Protein AF-A0A265QAE9-F1 (afdb_monomer)

Structure (mmCIF, N/CA/C/O backbone):
data_AF-A0A265QAE9-F1
#
_entry.id   AF-A0A265QAE9-F1
#
loop_
_atom_site.group_PDB
_atom_site.id
_atom_site.type_symbol
_atom_site.label_atom_id
_atom_site.label_alt_id
_atom_site.label_comp_id
_atom_site.label_asym_id
_atom_site.label_entity_id
_atom_site.label_seq_id
_atom_site.pdbx_PDB_ins_code
_atom_site.Cartn_x
_atom_site.Cartn_y
_atom_site.Cartn_z
_atom_site.occupancy
_atom_site.B_iso_or_equiv
_atom_site.auth_seq_id
_atom_site.auth_comp_id
_atom_site.auth_asym_id
_atom_site.auth_atom_id
_atom_site.pdbx_PDB_model_num
ATOM 1 N N . MET A 1 1 ? 3.980 -19.201 20.927 1.00 41.41 1 MET A N 1
ATOM 2 C CA . MET A 1 1 ? 4.588 -18.015 20.276 1.00 41.41 1 MET A CA 1
ATOM 3 C C . MET A 1 1 ? 5.363 -18.371 18.994 1.00 41.41 1 MET A C 1
ATOM 5 O O . MET A 1 1 ? 5.189 -17.679 18.002 1.00 41.41 1 MET A O 1
ATOM 9 N N . PHE A 1 2 ? 6.110 -19.488 18.951 1.00 34.72 2 PHE A N 1
ATOM 10 C CA . PHE A 1 2 ? 6.848 -19.975 17.763 1.00 34.72 2 PHE A CA 1
ATOM 11 C C . PHE A 1 2 ? 6.003 -20.329 16.516 1.00 34.72 2 PHE A C 1
ATOM 13 O O . PHE A 1 2 ? 6.504 -20.258 15.397 1.00 34.72 2 PHE A O 1
ATOM 20 N N . SER A 1 3 ? 4.717 -20.671 16.661 1.00 48.09 3 SER A N 1
ATOM 21 C CA . SER A 1 3 ? 3.869 -21.074 15.522 1.00 48.09 3 SER A CA 1
ATOM 22 C C . SER A 1 3 ? 3.486 -19.922 14.583 1.00 48.09 3 SER A C 1
ATOM 24 O O . SER A 1 3 ? 3.309 -20.146 13.388 1.00 48.09 3 SER A O 1
ATOM 26 N N . LYS A 1 4 ? 3.380 -18.686 15.095 1.00 50.53 4 LYS A N 1
ATOM 27 C CA . LYS A 1 4 ? 2.987 -17.510 14.299 1.00 50.53 4 LYS A CA 1
ATOM 28 C C . LYS A 1 4 ? 4.102 -17.087 13.340 1.00 50.53 4 LYS A C 1
ATOM 30 O O . LYS A 1 4 ? 3.833 -16.843 12.170 1.00 50.53 4 LYS A O 1
ATOM 35 N N . TRP A 1 5 ? 5.345 -17.082 13.819 1.00 44.81 5 TRP A N 1
ATOM 36 C CA . TRP A 1 5 ? 6.529 -16.766 13.015 1.00 44.81 5 TRP A CA 1
ATOM 37 C C . TRP A 1 5 ? 6.817 -17.836 11.967 1.00 44.81 5 TRP A C 1
ATOM 39 O O . TRP A 1 5 ? 7.053 -17.500 10.816 1.00 44.81 5 TRP A O 1
ATOM 49 N N . LYS A 1 6 ? 6.677 -19.119 12.325 1.00 44.19 6 LYS A N 1
ATOM 50 C CA . LYS A 1 6 ? 6.815 -20.230 11.372 1.00 44.19 6 LYS A CA 1
ATOM 51 C C . LYS A 1 6 ? 5.797 -20.147 10.227 1.00 44.19 6 LYS A C 1
ATOM 53 O O . LYS A 1 6 ? 6.139 -20.416 9.084 1.00 44.19 6 LYS A O 1
ATOM 58 N N . ARG A 1 7 ? 4.561 -19.726 10.520 1.00 51.88 7 ARG A N 1
ATOM 59 C CA . ARG A 1 7 ? 3.531 -19.504 9.494 1.00 51.88 7 ARG A CA 1
ATOM 60 C C . ARG A 1 7 ? 3.846 -18.302 8.601 1.00 51.88 7 ARG A C 1
ATOM 62 O O . ARG A 1 7 ? 3.636 -18.391 7.400 1.00 51.88 7 ARG A O 1
ATOM 69 N N . LEU A 1 8 ? 4.334 -17.197 9.170 1.00 51.16 8 LEU A N 1
ATOM 70 C CA . LEU A 1 8 ? 4.762 -16.028 8.390 1.00 51.16 8 LEU A CA 1
ATOM 71 C C . LEU A 1 8 ? 5.962 -16.353 7.491 1.00 51.16 8 LEU A C 1
ATOM 73 O O . LEU A 1 8 ? 5.989 -15.890 6.359 1.00 51.16 8 LEU A O 1
ATOM 77 N N . TYR A 1 9 ? 6.889 -17.180 7.977 1.00 51.12 9 TYR A N 1
ATOM 78 C CA . TYR A 1 9 ? 8.049 -17.652 7.226 1.00 51.12 9 TYR A CA 1
ATOM 79 C C . TYR A 1 9 ? 7.643 -18.520 6.027 1.00 51.12 9 TYR A C 1
ATOM 81 O O . TYR A 1 9 ? 7.973 -18.180 4.898 1.00 51.12 9 TYR A O 1
ATOM 89 N N . MET A 1 10 ? 6.824 -19.560 6.241 1.00 55.00 10 MET A N 1
ATOM 90 C CA . MET A 1 10 ? 6.321 -20.409 5.146 1.00 55.00 10 MET A CA 1
ATOM 91 C C . MET A 1 10 ? 5.539 -19.609 4.093 1.00 55.00 10 MET A C 1
ATOM 93 O O . MET A 1 10 ? 5.755 -19.773 2.898 1.00 55.00 10 MET A O 1
ATOM 97 N N . LEU A 1 11 ? 4.671 -18.686 4.529 1.00 58.34 11 LEU A N 1
ATOM 98 C CA . LEU A 1 11 ? 3.925 -17.805 3.618 1.00 58.34 11 LEU A CA 1
ATOM 99 C C . LEU A 1 11 ? 4.827 -16.859 2.824 1.00 58.34 11 LEU A C 1
ATOM 101 O O . LEU A 1 11 ? 4.392 -16.301 1.817 1.00 58.34 11 LEU A O 1
ATOM 105 N N . ALA A 1 12 ? 6.032 -16.596 3.316 1.00 59.22 12 ALA A N 1
ATOM 106 C CA . ALA A 1 12 ? 6.971 -15.729 2.645 1.00 59.22 12 ALA A CA 1
ATOM 107 C C . ALA A 1 12 ? 7.854 -16.503 1.657 1.00 59.22 12 ALA A C 1
ATOM 109 O O . ALA A 1 12 ? 8.079 -15.983 0.571 1.00 59.22 12 ALA A O 1
ATOM 110 N N . GLU A 1 13 ? 8.248 -17.743 1.960 1.00 57.41 13 GLU A N 1
ATOM 111 C CA . GLU A 1 13 ? 8.910 -18.638 0.994 1.00 57.41 13 GLU A CA 1
ATOM 112 C C . GLU A 1 13 ? 8.012 -18.929 -0.219 1.00 57.41 13 GLU A C 1
ATOM 114 O O . GLU A 1 13 ? 8.405 -18.655 -1.351 1.00 57.41 13 GLU A O 1
ATOM 119 N N . GLU A 1 14 ? 6.760 -19.353 0.007 1.00 67.31 14 GLU A N 1
ATOM 120 C CA . GLU A 1 14 ? 5.776 -19.574 -1.073 1.00 67.31 14 GLU A CA 1
ATOM 121 C C . GLU A 1 14 ? 5.570 -18.306 -1.921 1.00 67.31 14 GLU A C 1
ATOM 123 O O . GLU A 1 14 ? 5.378 -18.349 -3.139 1.00 67.31 14 GLU A O 1
ATOM 128 N N . ARG A 1 15 ? 5.633 -17.136 -1.276 1.00 69.94 15 ARG A N 1
ATOM 129 C CA . ARG A 1 15 ? 5.497 -15.853 -1.962 1.00 69.94 15 ARG A CA 1
ATOM 130 C C . ARG A 1 15 ? 6.701 -15.557 -2.851 1.00 69.94 15 ARG A C 1
ATOM 132 O O . ARG A 1 15 ? 6.484 -15.079 -3.961 1.00 69.94 15 ARG A O 1
ATOM 139 N N . LEU A 1 16 ? 7.924 -15.823 -2.402 1.00 67.06 16 LEU A N 1
ATOM 140 C CA . LEU A 1 16 ? 9.134 -15.590 -3.197 1.00 67.06 16 LEU A CA 1
ATOM 141 C C . LEU A 1 16 ? 9.136 -16.430 -4.471 1.00 67.06 16 LEU A C 1
ATOM 143 O O . LEU A 1 16 ? 9.377 -15.891 -5.550 1.00 67.06 16 LEU A O 1
ATOM 147 N N . GLU A 1 17 ? 8.802 -17.718 -4.362 1.00 71.94 17 GLU A N 1
ATOM 148 C CA . GLU A 1 17 ? 8.717 -18.607 -5.524 1.00 71.94 17 GLU A CA 1
ATOM 149 C C . GLU A 1 17 ? 7.689 -18.087 -6.534 1.00 71.94 17 GLU A C 1
ATOM 151 O O . GLU A 1 17 ? 8.019 -17.884 -7.706 1.00 71.94 17 GLU A O 1
ATOM 156 N N . SER A 1 18 ? 6.486 -17.737 -6.059 1.00 76.25 18 SER A N 1
ATOM 157 C CA . SER A 1 18 ? 5.435 -17.180 -6.920 1.00 76.25 18 SER A CA 1
ATOM 158 C C . SER A 1 18 ? 5.840 -15.853 -7.579 1.00 76.25 18 SER A C 1
ATOM 160 O O . SER A 1 18 ? 5.493 -15.596 -8.731 1.00 76.25 18 SER A O 1
ATOM 162 N N . GLN A 1 19 ? 6.611 -15.007 -6.887 1.00 75.00 19 GLN A N 1
ATOM 163 C CA . GLN A 1 19 ? 7.105 -13.737 -7.424 1.00 75.00 19 GLN A CA 1
ATOM 164 C C . GLN A 1 19 ? 8.205 -13.945 -8.474 1.00 75.00 19 GLN A C 1
ATOM 166 O O . GLN A 1 19 ? 8.217 -13.249 -9.490 1.00 75.00 19 GLN A O 1
ATOM 171 N N . GLY A 1 20 ? 9.104 -14.910 -8.272 1.00 75.88 20 GLY A N 1
ATOM 172 C CA . GLY A 1 20 ? 10.137 -15.259 -9.249 1.00 75.88 20 GLY A CA 1
ATOM 173 C C . GLY A 1 20 ? 9.560 -15.888 -10.522 1.00 75.88 20 GLY A C 1
ATOM 174 O O . GLY A 1 20 ? 9.991 -15.568 -11.631 1.00 75.88 20 GLY A O 1
ATOM 175 N N . GLU A 1 21 ? 8.554 -16.756 -10.392 1.00 79.38 21 GLU A N 1
ATOM 176 C CA . GLU A 1 21 ? 7.775 -17.268 -11.530 1.00 79.38 21 GLU A CA 1
ATOM 177 C C . GLU A 1 21 ? 7.078 -16.140 -12.286 1.00 79.38 21 GLU A C 1
ATOM 179 O O . GLU A 1 21 ? 7.243 -16.019 -13.501 1.00 79.38 21 GLU A O 1
ATOM 184 N N . TYR A 1 22 ? 6.415 -15.243 -11.557 1.00 79.56 22 TYR A N 1
ATOM 185 C CA . TYR A 1 22 ? 5.748 -14.086 -12.134 1.00 79.56 22 TYR A CA 1
ATOM 186 C C . TYR A 1 22 ? 6.689 -13.216 -12.988 1.00 79.56 22 TYR A C 1
ATOM 188 O O . TYR A 1 22 ? 6.339 -12.819 -14.101 1.00 79.56 22 TYR A O 1
ATOM 196 N N . ILE A 1 23 ? 7.907 -12.929 -12.513 1.00 80.31 23 ILE A N 1
ATOM 197 C CA . ILE A 1 23 ? 8.891 -12.133 -13.269 1.00 80.31 23 ILE A CA 1
ATOM 198 C C . ILE A 1 23 ? 9.328 -12.856 -14.548 1.00 80.31 23 ILE A C 1
ATOM 200 O O . ILE A 1 23 ? 9.418 -12.212 -15.598 1.00 80.31 23 ILE A O 1
ATOM 204 N N . ARG A 1 24 ? 9.578 -14.173 -14.467 1.00 81.50 24 ARG A N 1
ATOM 205 C CA . ARG A 1 24 ? 9.968 -15.008 -15.618 1.00 81.50 24 ARG A CA 1
ATOM 206 C C . ARG A 1 24 ? 8.902 -15.015 -16.708 1.00 81.50 24 ARG A C 1
ATOM 208 O O . ARG A 1 24 ? 9.238 -14.909 -17.882 1.00 81.50 24 ARG A O 1
ATOM 215 N N . GLU A 1 25 ? 7.629 -15.106 -16.336 1.00 81.69 25 GLU A N 1
ATOM 216 C CA . GLU A 1 25 ? 6.521 -15.103 -17.300 1.00 81.69 25 GLU A CA 1
ATOM 217 C C . GLU A 1 25 ? 6.351 -13.750 -18.008 1.00 81.69 25 GLU A C 1
ATOM 219 O O . GLU A 1 25 ? 5.976 -13.700 -19.183 1.00 81.69 25 GLU A O 1
ATOM 224 N N . ASN A 1 26 ? 6.646 -12.647 -17.312 1.00 78.69 26 ASN A N 1
ATOM 225 C CA . ASN A 1 26 ? 6.399 -11.293 -17.810 1.00 78.69 26 ASN A CA 1
ATOM 226 C C . ASN A 1 26 ? 7.595 -10.660 -18.548 1.00 78.69 26 ASN A C 1
ATOM 228 O O . ASN A 1 26 ? 7.391 -9.701 -19.293 1.00 78.69 26 ASN A O 1
ATOM 232 N N . ASN A 1 27 ? 8.819 -11.193 -18.416 1.00 76.56 27 ASN A N 1
ATOM 233 C CA . ASN A 1 27 ? 10.011 -10.671 -19.100 1.00 76.56 27 ASN A CA 1
ATOM 234 C C . ASN A 1 27 ? 10.590 -11.673 -20.099 1.00 76.56 27 ASN A C 1
ATOM 236 O O . ASN A 1 27 ? 11.175 -12.685 -19.727 1.00 76.56 27 ASN A O 1
ATOM 240 N N . LYS A 1 28 ? 10.463 -11.354 -21.392 1.00 74.00 28 LYS A N 1
ATOM 241 C CA . LYS A 1 28 ? 10.956 -12.198 -22.496 1.00 74.00 28 LYS A CA 1
ATOM 242 C C . LYS A 1 28 ? 12.378 -11.857 -22.948 1.00 74.00 28 LYS A C 1
ATOM 244 O O . LYS A 1 28 ? 13.008 -12.671 -23.617 1.00 74.00 28 LYS A O 1
ATOM 249 N N . ASP A 1 29 ? 12.873 -10.665 -22.614 1.00 81.94 29 ASP A N 1
ATOM 250 C CA . ASP A 1 29 ? 14.246 -10.258 -22.910 1.00 81.94 29 ASP A CA 1
ATOM 251 C C . ASP A 1 29 ? 15.182 -10.703 -21.783 1.00 81.94 29 ASP A C 1
ATOM 253 O O . ASP A 1 29 ? 14.997 -10.330 -20.624 1.00 81.94 29 ASP A O 1
ATOM 257 N N . LYS A 1 30 ? 16.198 -11.499 -22.130 1.00 78.81 30 LYS A N 1
ATOM 258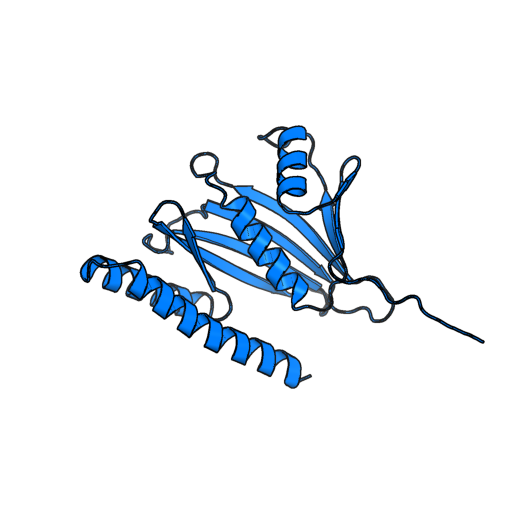 C CA . LYS A 1 30 ? 17.123 -12.077 -21.149 1.00 78.81 30 LYS A CA 1
ATOM 259 C C . LYS A 1 30 ? 17.913 -11.007 -20.392 1.00 78.81 30 LYS A C 1
ATOM 261 O O . LYS A 1 30 ? 18.112 -11.144 -19.195 1.00 78.81 30 LYS A O 1
ATOM 266 N N . LYS A 1 31 ? 18.345 -9.936 -21.063 1.00 78.81 31 LYS A N 1
ATOM 267 C CA . LYS A 1 31 ? 19.167 -8.892 -20.437 1.00 78.81 31 LYS A CA 1
ATOM 268 C C . LYS A 1 31 ? 18.344 -8.045 -19.466 1.00 78.81 31 LYS A C 1
ATOM 270 O O . LYS A 1 31 ? 18.827 -7.703 -18.392 1.00 78.81 31 LYS A O 1
ATOM 275 N N . ALA A 1 32 ? 17.108 -7.715 -19.835 1.00 76.62 32 ALA A N 1
ATOM 276 C CA . ALA A 1 32 ? 16.163 -7.053 -18.943 1.00 76.62 32 ALA A CA 1
ATOM 277 C C . ALA A 1 32 ? 15.834 -7.938 -17.733 1.00 76.62 32 ALA A C 1
ATOM 279 O O . ALA A 1 32 ? 15.860 -7.453 -16.606 1.00 76.62 32 ALA A O 1
ATOM 280 N N . TYR A 1 33 ? 15.605 -9.236 -17.958 1.00 79.69 33 TYR A N 1
ATOM 281 C CA . TYR A 1 33 ? 15.392 -10.210 -16.889 1.00 79.69 33 TYR A CA 1
ATOM 282 C C . TYR A 1 33 ? 16.584 -10.281 -15.924 1.00 79.69 33 TYR A C 1
ATOM 284 O O . TYR A 1 33 ? 16.383 -10.149 -14.720 1.00 79.69 33 TYR A O 1
ATOM 292 N N . ASP A 1 34 ? 17.810 -10.423 -16.436 1.00 82.00 34 ASP A N 1
ATOM 293 C CA . ASP A 1 34 ? 19.022 -10.503 -15.612 1.00 82.00 34 ASP A CA 1
ATOM 294 C C . ASP A 1 34 ? 19.181 -9.232 -14.749 1.00 82.00 34 ASP A C 1
ATOM 296 O O . ASP A 1 34 ? 19.345 -9.330 -13.535 1.00 82.00 34 ASP A O 1
ATOM 300 N N . ASN A 1 35 ? 18.991 -8.038 -15.330 1.00 82.25 35 ASN A N 1
ATOM 301 C CA . ASN A 1 35 ? 19.016 -6.773 -14.583 1.00 82.25 35 ASN A CA 1
ATOM 302 C C . ASN A 1 35 ? 17.933 -6.696 -13.489 1.00 82.25 35 ASN A C 1
ATOM 304 O O . ASN A 1 35 ? 18.191 -6.215 -12.386 1.00 82.25 35 ASN A O 1
ATOM 308 N N . ILE A 1 36 ? 16.708 -7.137 -13.792 1.00 82.62 36 ILE A N 1
ATOM 309 C CA . ILE A 1 36 ? 15.599 -7.166 -12.828 1.00 82.62 36 ILE A CA 1
ATOM 310 C C . ILE A 1 36 ? 15.924 -8.111 -11.668 1.00 82.62 36 ILE A C 1
ATOM 312 O O . ILE A 1 36 ? 15.661 -7.772 -10.514 1.00 82.62 36 ILE A O 1
ATOM 316 N N . MET A 1 37 ? 16.506 -9.273 -11.963 1.00 82.56 37 MET A N 1
ATOM 317 C CA . MET A 1 37 ? 16.898 -10.248 -10.950 1.00 82.56 37 MET A CA 1
ATOM 318 C C . MET A 1 37 ? 18.057 -9.747 -10.087 1.00 82.56 37 MET A C 1
ATOM 320 O O . MET A 1 37 ? 18.013 -9.920 -8.871 1.00 82.56 37 MET A O 1
ATOM 324 N N . ASP A 1 38 ? 19.049 -9.075 -10.671 1.00 84.31 38 ASP A N 1
ATOM 325 C CA . ASP A 1 38 ? 20.150 -8.460 -9.922 1.00 84.31 38 ASP A CA 1
ATOM 326 C C . ASP A 1 38 ? 19.641 -7.374 -8.965 1.00 84.31 38 ASP A C 1
ATOM 328 O O . ASP A 1 38 ? 19.995 -7.365 -7.781 1.00 84.31 38 ASP A O 1
ATOM 332 N N . ASN A 1 39 ? 18.747 -6.502 -9.443 1.00 84.56 39 ASN A N 1
ATOM 333 C CA . ASN A 1 39 ? 18.099 -5.501 -8.599 1.00 84.56 39 ASN A CA 1
ATOM 334 C C . ASN A 1 39 ? 17.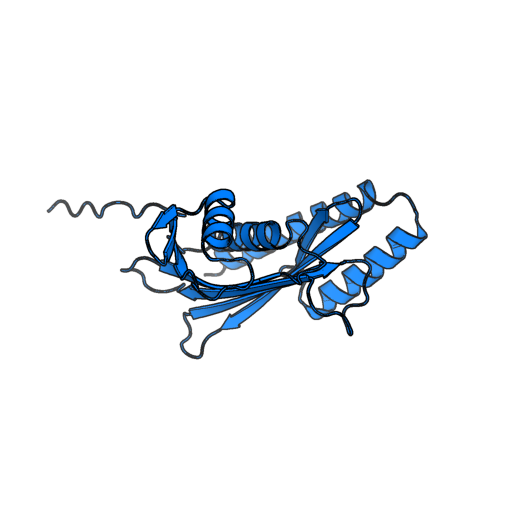277 -6.159 -7.489 1.00 84.56 39 ASN A C 1
ATOM 336 O O . ASN A 1 39 ? 17.397 -5.768 -6.330 1.00 84.56 39 ASN A O 1
ATOM 340 N N . LEU A 1 40 ? 16.468 -7.169 -7.819 1.00 81.75 40 LEU A N 1
ATOM 341 C CA . LEU A 1 40 ? 15.673 -7.898 -6.836 1.00 81.75 40 LEU A CA 1
ATOM 342 C C . LEU A 1 40 ? 16.566 -8.504 -5.749 1.00 81.75 40 LEU A C 1
ATOM 344 O O . LEU A 1 40 ? 16.320 -8.263 -4.572 1.00 81.75 40 LEU A O 1
ATOM 348 N N . ASN A 1 41 ? 17.633 -9.209 -6.126 1.00 83.12 41 ASN A N 1
ATOM 349 C CA . ASN A 1 41 ? 18.589 -9.796 -5.187 1.00 83.12 41 ASN A CA 1
ATOM 350 C C . ASN A 1 41 ? 19.217 -8.733 -4.278 1.00 83.12 41 ASN A C 1
ATOM 352 O O . ASN A 1 41 ? 19.329 -8.931 -3.067 1.00 83.12 41 ASN A O 1
ATOM 356 N N . PHE A 1 42 ? 19.588 -7.576 -4.831 1.00 84.06 42 PHE A N 1
ATOM 357 C CA . PHE A 1 42 ? 20.078 -6.460 -4.029 1.00 84.06 42 PHE A CA 1
ATOM 358 C C . PHE A 1 42 ? 19.027 -5.976 -3.016 1.00 84.06 42 PHE A C 1
ATOM 360 O O . PHE A 1 42 ? 19.350 -5.798 -1.842 1.00 84.06 42 PHE A O 1
ATOM 367 N N . ILE A 1 43 ? 17.773 -5.778 -3.436 1.00 80.06 43 ILE A N 1
ATOM 368 C CA . ILE A 1 43 ? 16.704 -5.270 -2.562 1.00 80.06 43 ILE A CA 1
ATOM 369 C C . ILE A 1 43 ? 16.365 -6.300 -1.475 1.00 80.06 43 ILE A C 1
ATOM 371 O O . ILE A 1 43 ? 16.219 -5.923 -0.311 1.00 80.06 43 ILE A O 1
ATOM 375 N N . LEU A 1 44 ? 16.298 -7.589 -1.824 1.00 79.81 44 LEU A N 1
ATOM 376 C CA . LEU A 1 44 ? 16.077 -8.688 -0.879 1.00 79.81 44 LEU A CA 1
ATOM 377 C C . LEU A 1 44 ? 17.165 -8.713 0.204 1.00 79.81 44 LEU A C 1
ATOM 379 O O . LEU A 1 44 ? 16.844 -8.837 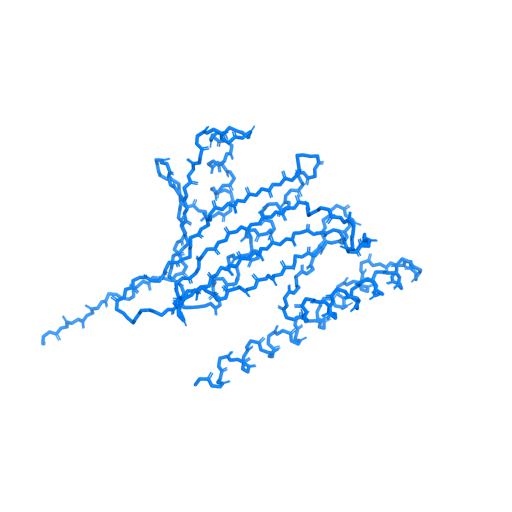1.384 1.00 79.81 44 LEU A O 1
ATOM 383 N N . ASN A 1 45 ? 18.428 -8.487 -0.174 1.00 80.38 45 ASN A N 1
ATOM 384 C CA . ASN A 1 45 ? 19.540 -8.382 0.774 1.00 80.38 45 ASN A CA 1
ATOM 385 C C . ASN A 1 45 ? 19.431 -7.164 1.712 1.00 80.38 45 ASN A C 1
ATOM 387 O O . ASN A 1 45 ? 19.891 -7.234 2.848 1.00 80.38 45 ASN A O 1
ATOM 391 N N . GLN A 1 46 ? 18.850 -6.047 1.258 1.00 77.88 46 GLN A N 1
ATOM 392 C CA . GLN A 1 46 ? 18.728 -4.817 2.057 1.00 77.88 46 GLN A CA 1
ATOM 393 C C . GLN A 1 46 ? 17.512 -4.816 2.992 1.00 7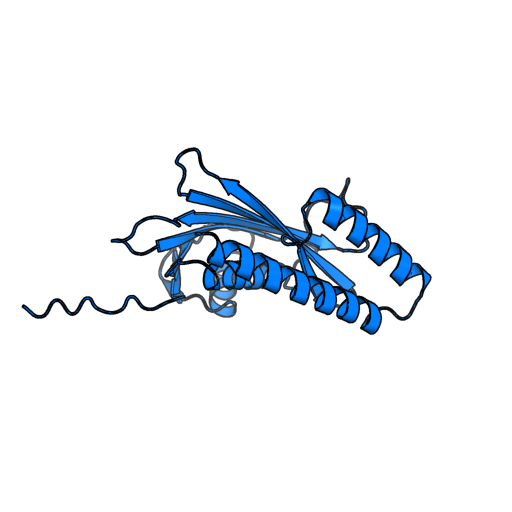7.88 46 GLN A C 1
ATOM 395 O O . GLN A 1 46 ? 17.616 -4.392 4.140 1.00 77.88 46 GLN A O 1
ATOM 400 N N . HIS A 1 47 ? 16.353 -5.265 2.508 1.00 70.56 47 HIS A N 1
ATOM 401 C CA . HIS A 1 47 ? 15.081 -5.159 3.234 1.00 70.56 47 HIS A CA 1
ATOM 402 C C . HIS A 1 47 ? 14.642 -6.468 3.899 1.00 70.56 47 HIS A C 1
ATOM 404 O O . HIS A 1 47 ? 13.734 -6.457 4.733 1.00 70.56 47 HIS A O 1
ATOM 410 N N . GLY A 1 48 ? 15.284 -7.586 3.560 1.00 69.94 48 GLY A N 1
ATOM 411 C CA . GLY A 1 48 ? 14.847 -8.922 3.937 1.00 69.94 48 GLY A CA 1
ATOM 412 C C . GLY A 1 48 ? 13.725 -9.423 3.028 1.00 69.94 48 GLY A C 1
ATOM 413 O O . GLY A 1 48 ? 12.806 -8.692 2.654 1.00 69.94 48 GLY A O 1
ATOM 414 N N . GLU A 1 49 ? 13.782 -10.706 2.691 1.00 65.25 49 GLU A N 1
ATOM 415 C CA . GLU A 1 49 ? 12.941 -11.310 1.654 1.00 65.25 49 GLU A CA 1
ATOM 416 C C . GLU A 1 49 ? 11.431 -11.209 1.919 1.00 65.25 49 GLU A C 1
ATOM 418 O O . GLU A 1 49 ? 10.619 -11.058 1.009 1.00 65.25 49 GLU A O 1
ATOM 423 N N . HIS A 1 50 ? 11.033 -11.240 3.187 1.00 66.50 50 HIS A N 1
ATOM 424 C CA . HIS A 1 50 ? 9.626 -11.263 3.592 1.00 66.50 50 HIS A CA 1
ATOM 425 C C . HIS A 1 50 ? 8.941 -9.892 3.523 1.00 66.50 50 HIS A C 1
ATOM 427 O O . HIS A 1 50 ? 7.715 -9.805 3.637 1.00 66.50 50 HIS A O 1
ATOM 433 N N . ASN A 1 51 ? 9.729 -8.839 3.315 1.00 79.44 51 ASN A N 1
ATOM 434 C CA . ASN A 1 51 ? 9.297 -7.451 3.348 1.00 79.44 51 ASN A CA 1
ATOM 435 C C . ASN A 1 51 ? 9.075 -6.866 1.948 1.00 79.44 51 ASN A C 1
ATOM 437 O O . ASN A 1 51 ? 8.990 -5.650 1.803 1.00 79.44 51 ASN A O 1
ATOM 441 N N . ILE A 1 52 ? 9.005 -7.705 0.909 1.00 82.75 52 ILE A N 1
ATOM 442 C CA . ILE A 1 52 ? 8.818 -7.252 -0.470 1.00 82.75 52 ILE A CA 1
ATOM 443 C C . ILE A 1 52 ? 7.541 -7.838 -1.075 1.00 82.75 52 ILE A C 1
ATOM 445 O O . ILE A 1 52 ? 7.251 -9.037 -0.998 1.00 82.75 52 ILE A O 1
ATOM 449 N N . ASN A 1 53 ? 6.759 -6.980 -1.730 1.00 86.75 53 ASN A N 1
ATOM 450 C CA . ASN A 1 53 ? 5.634 -7.388 -2.562 1.00 86.75 53 ASN A CA 1
ATOM 451 C C . ASN A 1 53 ? 5.777 -6.861 -3.991 1.00 86.75 53 ASN A C 1
ATOM 453 O O . ASN A 1 53 ? 5.757 -5.653 -4.201 1.00 86.75 53 ASN A O 1
ATOM 457 N N . ILE A 1 54 ? 5.889 -7.769 -4.961 1.00 87.44 54 ILE A N 1
ATOM 458 C CA . ILE A 1 54 ? 6.034 -7.432 -6.382 1.00 87.44 54 ILE A CA 1
ATOM 459 C C . ILE A 1 54 ? 4.668 -7.426 -7.065 1.00 87.44 54 ILE A C 1
ATOM 461 O O . ILE A 1 54 ? 3.828 -8.288 -6.805 1.00 87.44 54 ILE A O 1
ATOM 465 N N . TYR A 1 55 ? 4.454 -6.462 -7.956 1.00 87.75 55 TYR A N 1
ATOM 466 C CA . TYR A 1 55 ? 3.279 -6.405 -8.819 1.00 87.75 55 TYR A CA 1
ATOM 467 C C . TYR A 1 55 ? 3.614 -5.761 -10.165 1.00 87.75 55 TYR A C 1
ATOM 469 O O . TYR A 1 55 ? 4.612 -5.057 -10.321 1.00 87.75 55 TYR A O 1
ATOM 477 N N . PHE A 1 56 ? 2.743 -5.983 -11.145 1.00 85.06 56 PHE A N 1
ATOM 478 C CA . PHE A 1 56 ? 2.865 -5.414 -12.483 1.00 85.06 56 PHE A CA 1
ATOM 479 C C . PHE A 1 56 ? 1.774 -4.395 -12.735 1.00 85.06 56 PHE A C 1
ATOM 481 O O . PHE A 1 56 ? 0.617 -4.578 -12.348 1.00 85.06 56 PHE A O 1
ATOM 488 N N . SER A 1 57 ? 2.144 -3.314 -13.400 1.00 84.75 57 SER A N 1
ATOM 489 C CA . SER A 1 57 ? 1.211 -2.276 -13.807 1.00 84.75 57 SER A CA 1
ATOM 490 C C . SER A 1 57 ? 1.740 -1.620 -15.070 1.00 84.75 57 SER A C 1
ATOM 492 O O . SER A 1 57 ? 2.916 -1.291 -15.139 1.00 84.75 57 SER A O 1
ATOM 494 N N . ASN A 1 58 ? 0.888 -1.416 -16.075 1.00 82.56 58 ASN A N 1
ATOM 495 C CA . ASN A 1 58 ? 1.262 -0.728 -17.319 1.00 82.56 58 ASN A CA 1
ATOM 496 C C . ASN A 1 58 ? 2.543 -1.273 -17.982 1.00 82.56 58 ASN A C 1
ATOM 498 O O . ASN A 1 58 ? 3.379 -0.499 -18.437 1.00 82.56 58 ASN A O 1
ATOM 502 N N . ASN A 1 59 ? 2.683 -2.596 -18.032 1.00 80.81 59 ASN A N 1
ATOM 503 C CA . ASN A 1 59 ? 3.838 -3.299 -18.590 1.00 80.81 59 ASN A CA 1
ATOM 504 C C . ASN A 1 59 ? 5.174 -3.113 -17.848 1.00 80.81 59 ASN A C 1
ATOM 506 O O . ASN A 1 59 ? 6.222 -3.445 -18.390 1.00 80.81 59 ASN A O 1
ATOM 510 N N . GLU A 1 60 ? 5.146 -2.618 -16.613 1.00 85.19 60 GLU A N 1
ATOM 511 C CA . GLU A 1 60 ? 6.336 -2.406 -15.792 1.00 85.19 60 GLU A CA 1
ATOM 512 C C . GLU A 1 60 ? 6.208 -3.144 -14.454 1.00 85.19 60 GLU A C 1
ATOM 514 O O . GLU A 1 60 ? 5.109 -3.297 -13.903 1.00 85.19 60 GLU A O 1
ATOM 519 N N . LEU A 1 61 ? 7.346 -3.599 -13.927 1.00 87.88 61 LEU A N 1
ATOM 520 C CA . LEU A 1 61 ? 7.433 -4.246 -12.622 1.00 87.88 61 LEU A CA 1
ATOM 521 C C . LEU A 1 61 ? 7.722 -3.235 -11.517 1.00 87.88 61 LEU A C 1
ATOM 523 O O . LEU A 1 61 ? 8.621 -2.395 -11.610 1.00 87.88 61 LEU A O 1
ATOM 527 N N . TYR A 1 62 ? 6.976 -3.383 -10.434 1.00 89.00 62 TYR A N 1
ATOM 528 C CA . TYR A 1 62 ? 7.066 -2.564 -9.241 1.00 89.00 62 TYR A CA 1
ATOM 529 C C . TYR A 1 62 ? 7.192 -3.456 -8.019 1.00 89.00 62 TYR A C 1
ATOM 531 O O . TYR A 1 62 ? 6.733 -4.600 -8.021 1.00 89.00 62 TYR A O 1
ATOM 539 N N . TYR A 1 63 ? 7.763 -2.910 -6.954 1.00 88.50 63 TYR A N 1
ATOM 540 C CA . TYR A 1 63 ? 7.784 -3.566 -5.659 1.00 88.50 63 TYR A CA 1
ATOM 541 C C . TYR A 1 63 ? 7.365 -2.606 -4.551 1.00 88.50 63 TYR A C 1
ATOM 543 O O . TYR A 1 63 ? 7.549 -1.394 -4.655 1.00 88.50 63 TYR A O 1
ATOM 551 N N . ILE A 1 64 ? 6.780 -3.163 -3.498 1.00 90.94 64 ILE A N 1
ATOM 552 C CA . ILE A 1 64 ? 6.475 -2.485 -2.243 1.00 90.94 64 ILE A CA 1
ATOM 553 C C . ILE A 1 64 ? 7.442 -3.037 -1.205 1.00 90.94 64 ILE A C 1
ATOM 555 O O . ILE A 1 64 ? 7.413 -4.238 -0.947 1.00 90.94 64 ILE A O 1
ATOM 559 N N . ALA A 1 65 ? 8.282 -2.178 -0.637 1.00 89.94 65 ALA A N 1
ATOM 560 C CA . ALA A 1 65 ? 9.121 -2.496 0.509 1.00 89.94 65 ALA A CA 1
ATOM 561 C C . ALA A 1 65 ? 8.367 -2.197 1.811 1.00 89.94 65 ALA A C 1
ATOM 563 O O . ALA A 1 65 ? 7.743 -1.144 1.944 1.00 89.94 65 ALA A O 1
ATOM 564 N N . GLU A 1 66 ? 8.443 -3.121 2.762 1.00 90.00 66 GLU A N 1
ATOM 565 C CA . GLU A 1 66 ? 7.831 -3.063 4.087 1.00 90.00 66 GLU A CA 1
ATOM 566 C C . GLU A 1 66 ? 8.901 -2.806 5.148 1.00 90.00 66 GLU A C 1
ATOM 568 O O . GLU A 1 66 ? 9.844 -3.580 5.290 1.00 90.00 66 GLU A O 1
ATOM 573 N N . THR A 1 67 ? 8.742 -1.752 5.941 1.00 88.19 67 THR A N 1
ATOM 574 C CA . THR A 1 67 ? 9.599 -1.491 7.103 1.00 88.19 67 THR A CA 1
ATOM 575 C C . THR A 1 67 ? 8.756 -1.509 8.365 1.00 88.19 67 THR A C 1
ATOM 577 O O . THR A 1 67 ? 7.770 -0.785 8.470 1.00 88.19 67 THR A O 1
ATOM 580 N N . TRP A 1 68 ? 9.155 -2.332 9.333 1.00 86.44 68 TRP A N 1
ATOM 581 C CA . TRP A 1 68 ? 8.493 -2.453 10.629 1.00 86.44 68 TRP A CA 1
ATOM 582 C C . TRP A 1 68 ? 9.391 -1.870 11.708 1.00 86.44 68 TRP A C 1
ATOM 584 O O . TRP A 1 68 ? 10.525 -2.319 11.883 1.00 86.44 68 TRP A O 1
ATOM 594 N N . ARG A 1 69 ? 8.882 -0.894 12.456 1.00 86.12 69 ARG A N 1
ATOM 595 C CA . ARG A 1 69 ? 9.593 -0.293 13.586 1.00 86.12 69 ARG A CA 1
ATOM 596 C C . ARG A 1 69 ? 8.785 -0.509 14.862 1.00 86.12 69 ARG A C 1
ATOM 598 O O . ARG A 1 69 ? 7.639 -0.063 14.917 1.00 86.12 69 ARG A O 1
ATOM 605 N N . PRO A 1 70 ? 9.326 -1.195 15.880 1.00 82.69 70 PRO A N 1
ATOM 606 C CA . PRO A 1 70 ? 8.671 -1.245 17.178 1.00 82.69 70 PRO A CA 1
ATOM 607 C C . PRO A 1 70 ? 8.665 0.161 17.792 1.00 82.69 70 PRO A C 1
ATOM 609 O O . PRO A 1 70 ? 9.681 0.857 17.779 1.00 82.69 70 PRO A O 1
ATOM 612 N N . SER A 1 71 ? 7.519 0.585 18.318 1.00 73.38 71 SER A N 1
ATOM 613 C CA . SER A 1 71 ? 7.428 1.798 19.131 1.00 73.38 71 SER A CA 1
ATOM 614 C C . SER A 1 71 ? 8.015 1.542 20.526 1.00 73.38 71 SER A C 1
ATOM 616 O O . SER A 1 71 ? 8.098 0.400 20.973 1.00 73.38 71 SER A O 1
ATOM 618 N N . ILE A 1 72 ? 8.414 2.605 21.233 1.00 61.16 72 ILE A N 1
ATOM 619 C CA . ILE A 1 72 ? 9.140 2.553 2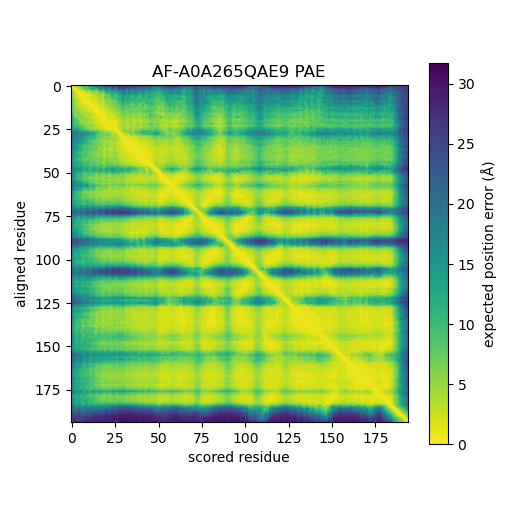2.524 1.00 61.16 72 ILE A CA 1
ATOM 620 C C . ILE A 1 72 ? 8.297 1.949 23.682 1.00 61.16 72 ILE A C 1
ATOM 622 O O . ILE A 1 72 ? 8.798 1.740 24.780 1.00 61.16 72 ILE A O 1
ATOM 626 N N . GLY A 1 73 ? 7.044 1.554 23.443 1.00 57.53 73 GLY A N 1
ATOM 627 C CA . GLY A 1 73 ? 6.322 0.584 24.274 1.00 57.53 73 GLY A CA 1
ATOM 628 C C . GLY A 1 73 ? 6.112 -0.699 23.474 1.00 57.53 73 GLY A C 1
ATOM 629 O O . GLY A 1 73 ? 5.490 -0.628 22.419 1.00 57.53 73 GLY A O 1
ATOM 630 N N . GLU A 1 74 ? 6.616 -1.835 23.971 1.00 57.44 74 GLU A N 1
ATOM 631 C CA . GLU A 1 74 ? 6.884 -3.140 23.312 1.00 57.44 74 GLU A CA 1
ATOM 632 C C . GLU A 1 74 ? 5.722 -3.844 22.557 1.00 57.44 74 GLU A C 1
ATOM 634 O O . GLU A 1 74 ? 5.780 -5.038 22.277 1.00 57.44 74 GLU A O 1
ATOM 639 N N . ASN A 1 75 ? 4.648 -3.136 22.212 1.00 67.62 75 ASN A N 1
ATOM 640 C CA . ASN A 1 75 ? 3.370 -3.684 21.767 1.00 67.62 75 ASN A CA 1
ATOM 641 C C . ASN A 1 75 ? 2.724 -2.944 20.581 1.00 67.62 75 ASN A C 1
ATOM 643 O O . ASN A 1 75 ? 1.736 -3.442 20.029 1.00 67.62 75 ASN A O 1
ATOM 647 N N . ASN A 1 76 ? 3.296 -1.806 20.171 1.00 79.19 76 ASN A N 1
ATOM 648 C CA . ASN A 1 76 ? 2.860 -1.032 19.011 1.00 79.19 76 ASN A CA 1
ATOM 649 C C . ASN A 1 76 ? 3.943 -1.042 17.933 1.00 79.19 76 ASN A C 1
ATOM 651 O O . ASN A 1 76 ? 5.134 -0.976 18.237 1.00 79.19 76 ASN A O 1
ATOM 655 N N . TYR A 1 77 ? 3.527 -1.092 16.672 1.00 85.62 77 TYR A N 1
ATOM 656 C CA . TYR A 1 77 ? 4.432 -1.061 15.527 1.00 85.62 77 TYR A CA 1
ATOM 657 C C . TYR A 1 77 ? 4.065 0.081 14.600 1.00 85.62 77 TYR A C 1
ATOM 659 O O . TYR A 1 77 ? 2.893 0.267 14.295 1.00 85.62 77 TYR A O 1
ATOM 667 N N . THR A 1 78 ? 5.064 0.790 14.095 1.00 88.94 78 THR A N 1
ATOM 668 C CA . THR A 1 78 ? 4.911 1.609 12.896 1.00 88.94 78 THR A CA 1
ATOM 669 C C . THR A 1 78 ? 5.272 0.751 11.691 1.00 88.94 78 THR A C 1
ATOM 671 O O . THR A 1 78 ? 6.311 0.085 11.684 1.00 88.94 78 THR A O 1
ATOM 674 N N . ILE A 1 79 ? 4.403 0.747 10.685 1.00 91.50 79 ILE A N 1
ATOM 675 C CA . ILE A 1 79 ? 4.659 0.167 9.373 1.00 91.50 79 ILE A CA 1
ATOM 676 C C . ILE A 1 79 ? 4.791 1.304 8.376 1.00 91.50 79 ILE A C 1
ATOM 678 O O . ILE A 1 79 ? 3.877 2.110 8.215 1.00 91.50 79 ILE A O 1
ATOM 682 N N . GLU A 1 80 ? 5.907 1.303 7.665 1.00 93.44 80 GLU A N 1
ATOM 683 C CA . GLU A 1 80 ? 6.116 2.126 6.483 1.00 93.44 80 GLU A CA 1
ATOM 684 C C . GLU A 1 80 ? 6.106 1.209 5.259 1.00 93.44 80 GLU A C 1
ATOM 686 O O . GLU A 1 80 ? 6.809 0.193 5.219 1.00 93.44 80 GLU A O 1
ATOM 691 N N . LEU A 1 81 ? 5.295 1.552 4.263 1.00 94.12 81 LEU A N 1
ATOM 692 C CA . LEU A 1 81 ? 5.289 0.900 2.961 1.00 94.12 81 LEU A CA 1
ATOM 693 C C . LEU A 1 81 ? 5.769 1.892 1.913 1.00 94.12 81 LEU A C 1
ATOM 695 O O . LEU A 1 81 ? 5.230 2.995 1.833 1.00 94.12 81 LEU A O 1
ATOM 699 N N . CYS A 1 82 ? 6.693 1.471 1.054 1.00 92.62 82 CYS A N 1
ATOM 700 C CA . CYS A 1 82 ? 7.221 2.311 -0.018 1.00 92.62 82 CYS A CA 1
ATOM 701 C C . CYS A 1 82 ? 7.208 1.564 -1.353 1.00 92.62 82 CYS A C 1
ATOM 703 O O . CYS A 1 82 ? 7.721 0.454 -1.457 1.00 92.62 82 CYS A O 1
ATOM 705 N N . THR A 1 83 ? 6.619 2.168 -2.383 1.00 92.69 83 THR A N 1
ATOM 706 C CA . THR A 1 83 ? 6.555 1.610 -3.741 1.00 92.69 83 THR A CA 1
ATOM 707 C C . THR A 1 83 ? 7.685 2.142 -4.610 1.00 92.69 83 THR A C 1
ATOM 709 O O . THR A 1 83 ? 7.851 3.354 -4.715 1.00 92.69 83 THR A O 1
ATOM 712 N N . TYR A 1 84 ? 8.356 1.266 -5.348 1.00 88.75 84 TYR A N 1
ATOM 713 C CA . TYR A 1 84 ? 9.411 1.616 -6.300 1.00 88.75 84 TYR A CA 1
ATOM 714 C C . TYR A 1 84 ? 9.259 0.822 -7.599 1.00 88.75 84 TYR A C 1
ATOM 716 O O . TYR A 1 84 ? 8.547 -0.185 -7.650 1.00 88.75 84 TYR A O 1
ATOM 724 N N . ARG A 1 85 ? 9.932 1.270 -8.661 1.00 88.50 85 ARG A N 1
ATOM 725 C CA . ARG A 1 85 ? 10.080 0.495 -9.898 1.00 88.50 85 ARG A CA 1
ATOM 726 C C . ARG A 1 85 ? 11.230 -0.492 -9.721 1.00 88.50 85 ARG A C 1
ATOM 728 O O . ARG A 1 85 ? 12.298 -0.107 -9.264 1.00 88.50 85 ARG A O 1
ATOM 735 N N . LEU A 1 86 ? 11.026 -1.749 -10.104 1.00 85.31 86 LEU A N 1
ATOM 736 C CA . LEU A 1 86 ? 12.010 -2.814 -9.878 1.00 85.31 86 LEU A CA 1
ATOM 737 C C . LEU A 1 86 ? 13.267 -2.673 -10.756 1.00 85.31 86 LEU A C 1
ATOM 739 O O . LEU A 1 86 ? 14.351 -3.109 -10.387 1.00 85.31 86 LEU A O 1
ATOM 743 N N . GLU A 1 87 ? 13.136 -2.027 -11.911 1.00 81.25 87 GLU A N 1
ATOM 744 C CA . GLU A 1 87 ? 14.248 -1.754 -12.831 1.00 81.25 87 GLU A CA 1
ATOM 745 C C . GLU A 1 87 ? 15.130 -0.572 -12.387 1.00 81.25 87 GLU A C 1
ATOM 747 O O . GLU A 1 87 ? 16.228 -0.395 -12.913 1.00 81.25 87 GLU A O 1
ATOM 752 N N . GLU A 1 88 ? 14.669 0.252 -11.440 1.00 79.69 88 GLU A N 1
ATOM 753 C CA . GLU A 1 88 ? 15.423 1.407 -10.945 1.00 79.69 88 GLU A CA 1
ATOM 754 C C . GLU A 1 88 ? 16.404 0.990 -9.831 1.00 79.69 88 GLU A C 1
ATOM 756 O O . GLU A 1 88 ? 16.089 0.163 -8.978 1.00 79.69 88 GLU A O 1
ATOM 761 N N . ILE A 1 89 ? 17.610 1.574 -9.826 1.00 64.62 89 ILE A N 1
ATOM 762 C CA . ILE A 1 89 ? 18.641 1.270 -8.821 1.00 64.62 89 ILE A CA 1
ATOM 763 C C . ILE A 1 89 ? 18.206 1.831 -7.448 1.00 64.62 89 ILE A C 1
ATOM 765 O O . ILE A 1 89 ? 18.036 3.050 -7.334 1.00 64.62 89 ILE A O 1
ATOM 769 N N . PRO A 1 90 ? 18.137 1.017 -6.376 1.00 55.28 90 PRO A N 1
ATOM 770 C CA . PRO A 1 90 ? 17.473 1.399 -5.118 1.00 55.28 90 PRO A CA 1
ATOM 771 C C . PRO A 1 90 ? 18.100 2.569 -4.344 1.00 55.28 90 PRO A C 1
ATOM 773 O O . PRO A 1 90 ? 17.437 3.207 -3.534 1.00 55.28 90 PRO A O 1
ATOM 776 N N . ILE A 1 91 ? 19.379 2.882 -4.575 1.00 53.41 91 ILE A N 1
ATOM 777 C CA . ILE A 1 91 ? 20.158 3.826 -3.747 1.00 53.41 91 ILE A CA 1
ATOM 778 C C . ILE A 1 91 ? 19.810 5.303 -4.054 1.00 53.41 91 ILE A C 1
ATOM 780 O O . ILE A 1 91 ? 20.292 6.208 -3.378 1.00 53.41 91 ILE A O 1
ATOM 784 N N . ARG A 1 92 ? 19.010 5.598 -5.092 1.00 56.78 92 ARG A N 1
ATOM 785 C CA . ARG A 1 92 ? 18.828 6.985 -5.581 1.00 56.78 92 ARG A CA 1
ATOM 786 C C . ARG A 1 92 ? 17.397 7.409 -5.888 1.00 56.78 92 ARG A C 1
ATOM 788 O O . ARG A 1 92 ? 17.200 8.509 -6.400 1.00 56.78 92 ARG A O 1
ATOM 795 N N . THR A 1 93 ? 16.406 6.577 -5.603 1.00 68.88 93 THR A N 1
ATOM 796 C CA . THR A 1 93 ? 15.037 6.830 -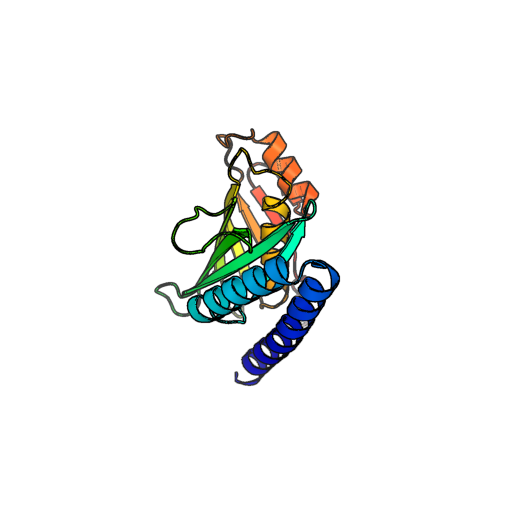6.057 1.00 68.88 93 THR A CA 1
ATOM 797 C C . THR A 1 93 ? 14.099 7.127 -4.906 1.00 68.88 93 THR A C 1
ATOM 799 O O . THR A 1 93 ? 13.924 6.308 -4.008 1.00 68.88 93 THR A O 1
ATOM 802 N N . SER A 1 94 ? 13.448 8.289 -4.964 1.00 81.38 94 SER A N 1
ATOM 803 C CA . SER A 1 94 ? 12.272 8.561 -4.143 1.00 81.38 94 SER A CA 1
ATOM 804 C C . SER A 1 94 ? 11.159 7.572 -4.500 1.00 81.38 94 SER A C 1
ATOM 806 O O . SER A 1 94 ? 10.965 7.274 -5.687 1.00 81.38 94 SER A O 1
ATOM 808 N N . PRO A 1 95 ? 10.417 7.065 -3.510 1.00 88.50 95 PRO A N 1
ATOM 809 C CA . PRO A 1 95 ? 9.312 6.166 -3.780 1.00 88.50 95 PRO A CA 1
ATOM 810 C C . PRO A 1 95 ? 8.206 6.851 -4.575 1.00 88.50 95 PRO A C 1
ATOM 812 O O . PRO A 1 95 ? 7.960 8.055 -4.523 1.00 88.50 95 PRO A O 1
ATOM 815 N N . ILE A 1 96 ? 7.521 6.018 -5.338 1.00 91.75 96 ILE A N 1
ATOM 816 C CA . ILE A 1 96 ? 6.376 6.369 -6.166 1.00 91.75 96 ILE A CA 1
ATOM 817 C C . ILE A 1 96 ? 5.141 6.615 -5.297 1.00 91.75 96 ILE A C 1
ATOM 819 O O . ILE A 1 96 ? 4.318 7.483 -5.599 1.00 91.75 96 ILE A O 1
ATOM 823 N N . ALA A 1 97 ? 5.005 5.815 -4.245 1.00 92.62 97 ALA A N 1
ATOM 824 C CA . ALA A 1 97 ? 3.950 5.905 -3.257 1.00 92.62 97 ALA A CA 1
ATOM 825 C C . ALA A 1 97 ? 4.504 5.507 -1.892 1.00 92.62 97 ALA A C 1
ATOM 827 O O . ALA A 1 97 ? 5.299 4.570 -1.812 1.00 92.62 97 ALA A O 1
ATOM 828 N N . GLU A 1 98 ? 4.043 6.178 -0.848 1.00 94.31 98 GLU A N 1
ATOM 829 C CA . GLU A 1 98 ? 4.408 5.918 0.542 1.00 94.31 98 GLU A CA 1
ATOM 830 C C . GLU A 1 98 ? 3.140 5.799 1.382 1.00 94.31 98 GLU A C 1
ATOM 832 O O . GLU A 1 98 ? 2.148 6.485 1.125 1.00 94.31 98 GLU A O 1
ATOM 837 N N . LEU A 1 99 ? 3.164 4.927 2.383 1.00 95.81 99 LEU A N 1
ATOM 838 C CA . LEU A 1 99 ? 2.118 4.804 3.391 1.00 95.81 99 LEU A CA 1
ATOM 839 C C . LEU A 1 99 ? 2.776 4.641 4.760 1.00 95.81 99 LEU A C 1
ATOM 841 O O . LEU A 1 99 ? 3.608 3.750 4.923 1.00 95.81 99 LEU A O 1
ATOM 845 N N . SER A 1 100 ? 2.370 5.465 5.728 1.00 95.50 100 SER A N 1
ATOM 846 C CA . SER A 1 100 ? 2.708 5.306 7.148 1.00 95.50 100 SER A CA 1
ATOM 847 C C . SER A 1 100 ? 1.469 4.890 7.926 1.00 95.50 100 SER A C 1
ATOM 849 O O . SER A 1 100 ? 0.388 5.463 7.749 1.00 95.50 100 SER A O 1
ATOM 851 N N . ALA A 1 101 ? 1.618 3.897 8.794 1.00 95.00 101 ALA A N 1
ATOM 852 C CA . ALA A 1 101 ? 0.557 3.457 9.680 1.00 95.00 101 ALA A CA 1
ATOM 853 C C . ALA A 1 101 ? 1.100 2.952 11.017 1.00 95.00 101 ALA A C 1
ATOM 855 O O . ALA A 1 101 ? 2.190 2.387 11.086 1.00 95.00 101 ALA A O 1
ATOM 856 N N . SER A 1 102 ? 0.296 3.075 12.067 1.00 92.31 102 SER A N 1
ATOM 857 C CA . SER A 1 102 ? 0.546 2.462 13.370 1.00 92.31 102 SER A CA 1
ATOM 858 C C . SER A 1 102 ? -0.380 1.267 13.600 1.00 92.31 102 SER A C 1
ATOM 860 O O . SER A 1 102 ? -1.534 1.252 13.178 1.00 92.31 102 SER A O 1
ATOM 862 N N . LEU A 1 103 ? 0.145 0.212 14.220 1.00 89.00 103 LEU A N 1
ATOM 863 C CA . LEU A 1 103 ? -0.566 -1.025 14.529 1.00 89.00 103 LEU A CA 1
ATOM 864 C C . LEU A 1 103 ? -0.478 -1.318 16.019 1.00 89.00 103 LEU A C 1
ATOM 866 O O . LEU A 1 103 ? 0.613 -1.532 16.554 1.00 89.00 103 LEU A O 1
ATOM 870 N N . GLU A 1 104 ? -1.639 -1.441 16.649 1.00 84.44 104 GLU A N 1
ATOM 871 C CA . GLU A 1 104 ? -1.768 -1.882 18.033 1.00 84.44 104 GLU A CA 1
ATOM 872 C C . GLU A 1 104 ? -1.988 -3.401 18.066 1.00 84.44 104 GLU A C 1
ATOM 874 O O . GLU A 1 104 ? -3.038 -3.916 17.669 1.00 84.44 104 GLU A O 1
ATOM 879 N N . LEU A 1 105 ? -0.973 -4.165 18.492 1.00 75.75 105 LEU A N 1
ATOM 880 C CA . LEU A 1 105 ? -1.013 -5.632 18.397 1.00 75.75 105 LEU A CA 1
ATOM 881 C C . LEU A 1 105 ? -1.361 -6.337 19.713 1.00 75.75 105 LEU A C 1
ATOM 883 O O . LEU A 1 105 ? -1.822 -7.484 19.663 1.00 75.75 105 LEU A O 1
ATOM 887 N N . ASN A 1 106 ? -1.219 -5.680 20.866 1.00 65.88 106 ASN A N 1
ATOM 888 C CA . ASN A 1 106 ? -1.435 -6.290 22.182 1.00 65.88 106 ASN A CA 1
ATOM 889 C C . ASN A 1 106 ? -2.353 -5.456 23.089 1.00 65.88 106 ASN A C 1
ATOM 891 O O . ASN A 1 106 ? -1.896 -4.640 23.878 1.00 65.88 106 ASN A O 1
ATOM 895 N N . ASP A 1 107 ? -3.644 -5.779 23.040 1.00 59.19 107 ASP A N 1
ATOM 896 C CA . ASP A 1 107 ? -4.573 -5.683 24.169 1.00 59.19 107 ASP A CA 1
ATOM 897 C C . ASP A 1 107 ? -5.605 -6.816 23.999 1.00 59.19 107 ASP A C 1
ATOM 899 O O . ASP A 1 107 ? -6.178 -6.987 22.921 1.00 59.19 107 ASP A O 1
ATOM 903 N N . CYS A 1 108 ? -5.765 -7.685 25.000 1.00 58.00 108 CYS A N 1
ATOM 904 C CA . CYS A 1 108 ? -6.677 -8.837 24.924 1.00 58.00 108 CYS A CA 1
ATOM 905 C C . CYS A 1 108 ? -8.147 -8.413 25.028 1.00 58.00 108 CYS A C 1
ATOM 907 O O . CYS A 1 108 ? -9.030 -9.172 24.634 1.00 58.00 108 CYS A O 1
ATOM 909 N N . ASN A 1 109 ? -8.388 -7.217 25.570 1.00 58.66 109 ASN A N 1
ATOM 910 C CA . ASN A 1 109 ? -9.698 -6.777 26.034 1.00 58.66 109 ASN A CA 1
ATOM 911 C C . ASN A 1 109 ? -10.238 -5.572 25.253 1.00 58.66 109 ASN A C 1
ATOM 913 O O . ASN A 1 109 ? -11.289 -5.042 25.611 1.00 58.66 109 ASN A O 1
ATOM 917 N N . LYS A 1 110 ? -9.538 -5.130 24.201 1.00 69.88 110 LYS A N 1
ATOM 918 C CA . LYS A 1 110 ? -9.942 -3.994 23.368 1.00 69.88 110 LYS A CA 1
ATOM 919 C C . LYS A 1 110 ? -9.909 -4.336 21.890 1.00 69.88 110 LYS A C 1
ATOM 921 O O . LYS A 1 110 ? -9.216 -5.256 21.453 1.00 69.88 110 LYS A O 1
ATOM 926 N N . GLU A 1 111 ? -10.683 -3.569 21.134 1.00 76.06 111 GLU A N 1
ATOM 927 C CA . GLU A 1 111 ? -10.583 -3.530 19.684 1.00 76.06 111 GLU A CA 1
ATOM 928 C C . GLU A 1 111 ? -9.152 -3.166 19.286 1.00 76.06 111 GLU A C 1
ATOM 930 O O . GLU A 1 111 ? -8.603 -2.172 19.755 1.00 76.06 111 GLU A O 1
ATOM 935 N N . LYS A 1 112 ? -8.533 -4.000 18.450 1.00 86.50 112 LYS A N 1
ATOM 936 C CA . LYS A 1 112 ? -7.186 -3.744 17.941 1.00 86.50 112 LYS A CA 1
ATOM 937 C C . LYS A 1 112 ? -7.296 -2.949 16.656 1.00 86.50 112 LYS A C 1
ATOM 939 O O . LYS A 1 112 ? -7.904 -3.436 15.700 1.00 86.50 112 LYS A O 1
ATOM 944 N N . ILE A 1 113 ? -6.692 -1.768 16.626 1.00 89.06 113 ILE A N 1
ATOM 945 C CA . ILE A 1 113 ? -6.813 -0.827 15.514 1.00 89.06 113 ILE A CA 1
ATOM 946 C C . ILE A 1 113 ? -5.474 -0.723 14.778 1.00 89.06 113 ILE A C 1
ATOM 948 O O . ILE A 1 113 ? -4.397 -0.734 15.379 1.00 89.06 113 ILE A O 1
ATOM 952 N N . ALA A 1 114 ? -5.546 -0.650 13.451 1.00 93.62 114 ALA A N 1
ATOM 953 C CA . ALA A 1 114 ? -4.460 -0.158 12.617 1.00 93.62 114 ALA A CA 1
ATOM 954 C C . ALA A 1 114 ? -4.836 1.232 12.100 1.00 93.62 114 ALA A C 1
ATOM 956 O O . ALA A 1 114 ? -5.845 1.383 11.414 1.00 93.62 114 ALA A O 1
ATOM 957 N N . TYR A 1 115 ? -4.035 2.241 12.415 1.00 95.00 115 TYR A N 1
ATOM 958 C CA . TYR A 1 115 ? -4.308 3.623 12.053 1.00 95.00 115 TYR A CA 1
ATOM 959 C C . TYR A 1 115 ? -3.403 4.063 10.902 1.00 95.00 115 TYR A C 1
ATOM 961 O O . TYR A 1 115 ? -2.182 4.052 11.031 1.00 95.00 115 TYR A O 1
ATOM 969 N N . ILE A 1 116 ? -3.991 4.438 9.766 1.00 96.69 116 ILE A N 1
ATOM 970 C CA . ILE A 1 116 ? -3.277 5.013 8.623 1.00 96.69 116 ILE A CA 1
ATOM 971 C C . ILE A 1 116 ? -3.031 6.491 8.920 1.00 96.69 116 ILE A C 1
ATOM 973 O O . ILE A 1 116 ? -3.962 7.297 8.944 1.00 96.69 116 ILE A O 1
ATOM 977 N N . GLU A 1 117 ? -1.765 6.841 9.121 1.00 94.19 117 GLU A N 1
ATOM 978 C CA . GLU A 1 117 ? -1.331 8.210 9.403 1.00 94.19 117 GLU A CA 1
ATOM 979 C C . GLU A 1 117 ? -1.250 9.030 8.119 1.00 94.19 117 GLU A C 1
ATOM 981 O O . GLU A 1 117 ? -1.692 10.179 8.064 1.00 94.19 117 GLU A O 1
ATOM 986 N N . SER A 1 118 ? -0.689 8.434 7.067 1.00 92.25 118 SER A N 1
ATOM 987 C CA . SER A 1 118 ? -0.528 9.096 5.784 1.00 92.25 118 SER A CA 1
ATOM 988 C C . SER A 1 118 ? -0.463 8.098 4.638 1.00 92.25 118 SER A C 1
ATOM 990 O O . SER A 1 118 ? -0.013 6.960 4.774 1.00 92.25 118 SER A O 1
ATOM 992 N N . ILE A 1 119 ? -0.914 8.562 3.477 1.00 92.38 119 ILE A N 1
ATOM 993 C CA . ILE A 1 119 ? -0.638 7.937 2.193 1.00 92.38 119 ILE A CA 1
ATOM 994 C C . ILE A 1 119 ? -0.346 9.047 1.191 1.00 92.38 119 ILE A C 1
ATOM 996 O O . ILE A 1 119 ? -1.153 9.965 1.023 1.00 92.38 119 ILE A O 1
ATOM 1000 N N . ASP A 1 120 ? 0.798 8.964 0.525 1.00 90.25 120 ASP A N 1
ATOM 1001 C CA . ASP A 1 120 ? 1.166 9.897 -0.532 1.00 90.25 120 ASP A CA 1
ATOM 1002 C C . ASP A 1 120 ? 1.557 9.149 -1.805 1.00 90.25 120 ASP A C 1
ATOM 1004 O O . ASP A 1 120 ? 2.005 8.003 -1.801 1.00 90.25 120 ASP A O 1
ATOM 1008 N N . THR A 1 121 ? 1.318 9.801 -2.934 1.00 87.25 121 THR A N 1
ATOM 1009 C CA . THR A 1 121 ? 1.669 9.317 -4.262 1.00 87.25 121 THR A CA 1
ATOM 1010 C C . THR A 1 121 ? 2.252 10.465 -5.059 1.00 87.25 121 THR A C 1
ATOM 1012 O O . THR A 1 121 ? 1.607 11.509 -5.245 1.00 87.25 121 THR A O 1
ATOM 1015 N N . PHE A 1 122 ? 3.447 10.240 -5.601 1.00 82.69 122 PHE A N 1
ATOM 1016 C CA . PHE A 1 122 ? 4.120 11.226 -6.425 1.00 82.69 122 PHE A CA 1
ATOM 1017 C C . PHE A 1 122 ? 3.225 11.596 -7.612 1.00 82.69 122 PHE A C 1
ATOM 1019 O O . PHE A 1 122 ? 2.764 10.725 -8.356 1.00 82.69 122 PHE A O 1
ATOM 1026 N N . ARG A 1 123 ? 2.929 12.894 -7.765 1.00 70.25 123 ARG A N 1
ATOM 1027 C CA . ARG A 1 123 ? 1.821 13.397 -8.601 1.00 70.25 123 ARG A CA 1
ATOM 1028 C C . ARG A 1 123 ? 1.861 12.883 -10.041 1.00 70.25 123 ARG A C 1
ATOM 1030 O O . ARG A 1 123 ? 0.818 12.541 -10.591 1.00 70.25 123 ARG A O 1
ATOM 1037 N N . GLU A 1 124 ? 3.053 12.795 -10.617 1.00 72.88 124 GLU A N 1
ATOM 1038 C CA . GLU A 1 124 ? 3.292 12.381 -12.007 1.00 72.88 124 GLU A CA 1
ATOM 1039 C C . GLU A 1 124 ? 3.210 10.864 -12.213 1.00 72.88 124 GLU A C 1
ATOM 1041 O O . GLU A 1 124 ? 3.060 10.383 -13.335 1.00 72.88 124 GLU A O 1
ATOM 1046 N N . LYS A 1 125 ? 3.255 10.097 -11.122 1.00 71.00 125 LYS A N 1
ATOM 1047 C CA . LYS A 1 125 ? 3.217 8.636 -11.129 1.00 71.00 125 LYS A CA 1
ATOM 1048 C C . LYS A 1 125 ? 1.906 8.094 -10.544 1.00 71.00 125 LYS A C 1
ATOM 1050 O O . LYS A 1 125 ? 1.838 6.938 -10.163 1.00 71.00 125 LYS A O 1
ATOM 1055 N N . ARG A 1 126 ? 0.815 8.871 -10.483 1.00 71.00 126 ARG A N 1
ATOM 1056 C CA . ARG A 1 126 ? -0.496 8.425 -9.950 1.00 71.00 126 ARG A CA 1
ATOM 1057 C C . ARG A 1 126 ? -1.227 7.444 -10.882 1.00 71.00 126 ARG A C 1
ATOM 1059 O O . ARG A 1 126 ? -2.279 7.752 -11.428 1.00 71.00 126 ARG A O 1
ATOM 1066 N N . LYS A 1 127 ? -0.683 6.236 -11.048 1.00 82.44 127 LYS A N 1
ATOM 1067 C CA . LYS A 1 127 ? -1.225 5.151 -11.889 1.00 82.44 127 LYS A CA 1
ATOM 1068 C C . LYS A 1 127 ? -1.773 3.988 -11.050 1.00 82.44 127 LYS A C 1
ATOM 1070 O O . LYS A 1 127 ? -1.504 2.821 -11.314 1.00 82.44 127 LYS A O 1
ATOM 1075 N N . GLY A 1 128 ? -2.503 4.316 -9.982 1.00 89.06 128 GLY A N 1
ATOM 1076 C CA . GLY A 1 128 ? -3.091 3.326 -9.069 1.00 89.06 128 GLY A CA 1
ATOM 1077 C C . GLY A 1 128 ? -2.141 2.762 -8.004 1.00 89.06 128 GLY A C 1
ATOM 1078 O O . GLY A 1 128 ? -2.571 1.932 -7.208 1.00 89.06 128 GLY A O 1
ATOM 1079 N N . HIS A 1 129 ? -0.889 3.228 -7.918 1.00 92.38 129 HIS A N 1
ATOM 1080 C CA . HIS A 1 129 ? 0.078 2.749 -6.916 1.00 92.38 129 HIS A CA 1
ATOM 1081 C C . HIS A 1 129 ? -0.374 2.991 -5.468 1.00 92.38 129 HIS A C 1
ATOM 1083 O O . HIS A 1 129 ? -0.186 2.119 -4.628 1.00 92.38 129 HIS A O 1
ATOM 1089 N N . GLY A 1 130 ? -1.076 4.098 -5.189 1.00 92.81 130 GLY A N 1
ATOM 1090 C CA . GLY A 1 130 ? -1.698 4.324 -3.876 1.00 92.81 130 GLY A CA 1
ATOM 1091 C C . GLY A 1 130 ? -2.740 3.255 -3.515 1.00 92.81 130 GLY A C 1
ATOM 1092 O O . GLY A 1 130 ? -2.847 2.830 -2.372 1.00 92.81 130 GLY A O 1
ATOM 1093 N N . SER A 1 131 ? -3.482 2.736 -4.492 1.00 94.25 131 SER A N 1
ATOM 1094 C CA . SER A 1 131 ? -4.399 1.618 -4.243 1.00 94.25 131 SER A CA 1
ATOM 1095 C C . SER A 1 131 ? -3.655 0.294 -4.075 1.00 94.25 131 SER A C 1
ATOM 1097 O O . SER A 1 131 ? -4.076 -0.538 -3.282 1.00 94.25 131 SER A O 1
ATOM 1099 N N . GLN A 1 132 ? -2.536 0.086 -4.775 1.00 94.12 132 GLN A N 1
ATOM 1100 C CA . GLN A 1 132 ? -1.719 -1.121 -4.600 1.00 94.12 132 GLN A CA 1
ATOM 1101 C C . GLN A 1 132 ? -1.049 -1.169 -3.224 1.00 94.12 132 GLN A C 1
ATOM 1103 O O . GLN A 1 132 ? -1.112 -2.198 -2.551 1.00 94.12 132 GLN A O 1
ATOM 1108 N N . ILE A 1 133 ? -0.492 -0.047 -2.760 1.00 94.69 133 ILE A N 1
ATOM 1109 C CA . ILE A 1 133 ? 0.122 0.026 -1.432 1.00 94.69 133 ILE A CA 1
ATOM 1110 C C . ILE A 1 133 ? -0.917 -0.174 -0.324 1.00 94.69 133 ILE A C 1
ATOM 1112 O O . ILE A 1 133 ? -0.679 -0.921 0.624 1.00 94.69 133 ILE A O 1
ATOM 1116 N N . LEU A 1 134 ? -2.121 0.376 -0.501 1.00 96.00 134 LEU A N 1
ATOM 1117 C CA . LEU A 1 134 ? -3.228 0.188 0.430 1.00 96.00 134 LEU A CA 1
ATOM 1118 C C . LEU A 1 134 ? -3.751 -1.257 0.428 1.00 96.00 134 LEU A C 1
ATOM 1120 O O . LEU A 1 134 ? -3.998 -1.821 1.491 1.00 96.00 134 LEU A O 1
ATOM 1124 N N . LYS A 1 135 ? -3.850 -1.909 -0.738 1.00 94.19 135 LYS A N 1
ATOM 1125 C CA . LYS A 1 135 ? -4.166 -3.347 -0.830 1.00 94.19 135 LYS A CA 1
ATOM 1126 C C . LYS A 1 135 ? -3.141 -4.197 -0.087 1.00 94.19 135 LYS A C 1
ATOM 1128 O O . LYS A 1 135 ? -3.526 -5.125 0.628 1.00 94.19 135 LYS A O 1
ATOM 1133 N N . ARG A 1 136 ? -1.851 -3.876 -0.226 1.00 92.25 136 ARG A N 1
ATOM 1134 C CA . ARG A 1 136 ? -0.782 -4.566 0.500 1.00 92.25 136 ARG A CA 1
ATOM 1135 C C . ARG A 1 136 ? -0.913 -4.361 2.006 1.00 92.25 136 ARG A C 1
ATOM 1137 O O . ARG A 1 136 ? -0.861 -5.340 2.747 1.00 92.25 136 ARG A O 1
ATOM 1144 N N . PHE A 1 137 ? -1.169 -3.133 2.445 1.00 94.69 137 PHE A N 1
ATOM 1145 C CA . PHE A 1 137 ? -1.428 -2.830 3.848 1.00 94.69 137 PHE A CA 1
ATOM 1146 C C . PHE A 1 137 ? -2.617 -3.626 4.407 1.00 94.69 137 PHE A C 1
ATOM 1148 O O . PHE A 1 137 ? -2.481 -4.319 5.413 1.00 94.69 137 PHE A O 1
ATOM 1155 N N . ILE A 1 138 ? -3.759 -3.627 3.713 1.00 93.94 138 ILE A N 1
ATOM 1156 C CA . ILE A 1 138 ? -4.947 -4.403 4.106 1.00 93.94 138 ILE A CA 1
ATOM 1157 C C . ILE A 1 138 ? -4.614 -5.895 4.219 1.00 93.94 138 ILE A C 1
ATOM 1159 O O . ILE A 1 138 ? -5.056 -6.560 5.157 1.00 93.94 138 ILE A O 1
ATOM 1163 N N . TYR A 1 139 ? -3.834 -6.439 3.281 1.00 89.88 139 TYR A N 1
ATOM 1164 C CA . TYR A 1 139 ? -3.376 -7.826 3.348 1.00 89.88 139 TYR A CA 1
ATOM 1165 C C . TYR A 1 139 ? -2.532 -8.086 4.603 1.00 89.88 139 TYR A C 1
ATOM 1167 O O . TYR A 1 139 ? -2.760 -9.088 5.285 1.00 89.88 139 TYR A O 1
ATOM 1175 N N . ILE A 1 140 ? -1.589 -7.197 4.934 1.00 87.69 140 ILE A N 1
ATOM 1176 C CA . ILE A 1 140 ? -0.774 -7.306 6.151 1.00 87.69 140 ILE A CA 1
ATOM 1177 C C . ILE A 1 140 ? -1.692 -7.339 7.371 1.00 87.69 140 ILE A C 1
ATOM 1179 O O . ILE A 1 140 ? -1.668 -8.309 8.129 1.00 87.69 140 ILE A O 1
ATOM 1183 N N . VAL A 1 141 ? -2.573 -6.344 7.504 1.00 89.38 141 VAL A N 1
ATOM 1184 C CA . VAL A 1 141 ? -3.500 -6.211 8.633 1.00 89.38 141 VAL A CA 1
ATOM 1185 C C . VAL A 1 141 ? -4.393 -7.448 8.780 1.00 89.38 141 VAL A C 1
ATOM 1187 O O . VAL A 1 141 ? -4.505 -7.980 9.886 1.00 89.38 141 VAL A O 1
ATOM 1190 N N . LYS A 1 142 ? -4.945 -7.988 7.681 1.00 86.75 142 LYS A N 1
ATOM 1191 C CA . LYS A 1 142 ? -5.755 -9.227 7.671 1.00 86.75 142 LYS A CA 1
ATOM 1192 C C . LYS A 1 142 ? -5.036 -10.435 8.266 1.00 86.75 142 LYS A C 1
ATOM 1194 O O . LYS A 1 142 ? -5.687 -11.303 8.854 1.00 86.75 142 LYS A O 1
ATOM 1199 N N . ASN A 1 143 ? -3.712 -10.482 8.144 1.00 84.44 143 ASN A N 1
ATOM 1200 C CA . ASN A 1 143 ? -2.861 -11.540 8.688 1.00 84.44 143 ASN A CA 1
ATOM 1201 C C . ASN A 1 143 ? -2.356 -11.250 10.116 1.00 84.44 143 ASN A C 1
ATOM 1203 O O . ASN A 1 143 ? -1.631 -12.061 10.695 1.00 84.44 143 ASN A O 1
ATOM 1207 N N . THR A 1 144 ? -2.772 -10.138 10.729 1.00 81.88 144 THR A N 1
ATOM 1208 C CA . THR A 1 144 ? -2.503 -9.823 12.140 1.00 81.88 144 THR A CA 1
ATOM 1209 C C . THR A 1 144 ? -3.707 -10.154 13.037 1.00 81.88 144 THR A C 1
ATOM 1211 O O . THR A 1 144 ? -4.580 -10.937 12.662 1.00 81.88 144 THR A O 1
ATOM 1214 N N . SER A 1 145 ? -3.733 -9.629 14.266 1.00 80.19 145 SER A N 1
ATOM 1215 C CA . SER A 1 145 ? -4.897 -9.690 15.162 1.00 80.19 145 SER A CA 1
ATOM 1216 C C . SER A 1 145 ? -5.761 -8.427 15.130 1.00 80.19 145 SER A C 1
ATOM 1218 O O . SER A 1 145 ? -6.703 -8.358 15.907 1.00 80.19 145 SER A O 1
ATOM 1220 N N . VAL A 1 146 ? -5.436 -7.446 14.287 1.00 87.50 146 VAL A N 1
ATOM 1221 C CA . VAL A 1 146 ? -6.189 -6.192 14.158 1.00 87.50 146 VAL A CA 1
ATOM 1222 C C . VAL A 1 146 ? -7.618 -6.460 13.676 1.00 87.50 146 VAL A C 1
ATOM 1224 O O . VAL A 1 146 ? -7.852 -7.311 12.811 1.00 87.50 146 VAL A O 1
ATOM 1227 N N . ASN A 1 147 ? -8.566 -5.731 14.257 1.00 90.12 147 ASN A N 1
ATOM 1228 C CA . ASN A 1 147 ? -9.993 -5.800 13.971 1.00 90.12 147 ASN A CA 1
ATOM 1229 C C . ASN A 1 147 ? -10.423 -4.771 12.934 1.00 90.12 147 ASN A C 1
ATOM 1231 O O . ASN A 1 147 ? -11.229 -5.110 12.070 1.00 90.12 147 ASN A O 1
ATOM 1235 N N . THR A 1 148 ? -9.858 -3.566 12.995 1.00 93.06 148 THR A N 1
ATOM 1236 C CA . THR A 1 148 ? -10.312 -2.419 12.203 1.00 93.06 148 THR A CA 1
ATOM 1237 C C . THR A 1 148 ? -9.116 -1.617 11.694 1.00 93.06 148 THR A C 1
ATOM 1239 O O . THR A 1 148 ? -8.105 -1.479 12.382 1.00 93.06 148 THR A O 1
ATOM 1242 N N . ILE A 1 149 ? -9.215 -1.120 10.462 1.00 96.25 149 ILE A N 1
ATOM 1243 C CA . ILE A 1 149 ? -8.307 -0.115 9.905 1.00 96.25 149 ILE A CA 1
ATOM 1244 C C . ILE A 1 149 ? -9.021 1.228 9.929 1.00 96.25 149 ILE A C 1
ATOM 1246 O O . ILE A 1 149 ? -10.156 1.301 9.466 1.00 96.25 149 ILE A O 1
ATOM 1250 N N . GLU A 1 150 ? -8.363 2.282 10.391 1.00 96.62 150 GLU A N 1
ATOM 1251 C CA . GLU A 1 150 ? -8.944 3.623 10.491 1.00 96.62 150 GLU A CA 1
ATOM 1252 C C . GLU A 1 150 ? -7.973 4.707 10.028 1.00 96.62 150 GLU A C 1
ATOM 1254 O O . GLU A 1 150 ? -6.778 4.465 9.880 1.00 96.62 150 GLU A O 1
ATOM 1259 N N . GLY A 1 151 ? -8.492 5.911 9.805 1.00 96.56 151 GLY A N 1
ATOM 1260 C CA . GLY A 1 151 ? -7.690 7.109 9.603 1.00 96.56 151 GLY A CA 1
ATOM 1261 C C . GLY A 1 151 ? -8.541 8.359 9.394 1.00 96.56 151 GLY A C 1
ATOM 1262 O O . GLY A 1 151 ? -9.779 8.317 9.383 1.00 96.56 151 GLY A O 1
ATOM 1263 N N . GLU A 1 152 ? -7.862 9.490 9.226 1.00 95.50 152 GLU A N 1
ATOM 1264 C CA . GLU A 1 152 ? -8.480 10.808 9.080 1.00 95.50 152 GLU A CA 1
ATOM 1265 C C . GLU A 1 152 ? -8.346 11.376 7.662 1.00 95.50 152 GLU A C 1
ATOM 1267 O O . GLU A 1 152 ? -7.364 11.171 6.946 1.00 95.50 152 GLU A O 1
ATOM 1272 N N . LEU A 1 153 ? -9.370 12.118 7.244 1.00 92.81 153 LEU A N 1
ATOM 1273 C CA . LEU A 1 153 ? -9.403 12.835 5.977 1.00 92.81 153 LEU A CA 1
ATOM 1274 C C . LEU A 1 153 ? -8.919 14.269 6.189 1.00 92.81 153 LEU A C 1
ATOM 1276 O O . LEU A 1 153 ? -9.624 15.104 6.755 1.00 92.81 153 LEU A O 1
ATOM 1280 N N . PHE A 1 154 ? -7.743 14.587 5.658 1.00 88.62 154 PHE A N 1
ATOM 1281 C CA . PHE A 1 154 ? -7.226 15.950 5.689 1.00 88.62 154 PHE A CA 1
ATOM 1282 C C . PHE A 1 154 ? -7.899 16.817 4.619 1.00 88.62 154 PHE A C 1
ATOM 1284 O O . PHE A 1 154 ? -7.691 16.630 3.418 1.00 88.62 154 PHE A O 1
ATOM 1291 N N . ASN A 1 155 ? -8.678 17.810 5.059 1.00 83.62 155 ASN A N 1
ATOM 1292 C CA . ASN A 1 155 ? -9.403 18.728 4.172 1.00 83.62 155 ASN A CA 1
ATOM 1293 C C . ASN A 1 155 ? -8.482 19.501 3.210 1.00 83.62 155 ASN A C 1
ATOM 1295 O O . ASN A 1 155 ? -8.894 19.834 2.101 1.00 83.62 155 ASN A O 1
ATOM 1299 N N . SER A 1 156 ? -7.236 19.758 3.615 1.00 84.44 156 SER A N 1
ATOM 1300 C CA . SER A 1 156 ? -6.213 20.472 2.841 1.00 84.44 156 SER A CA 1
ATOM 1301 C C . SER A 1 156 ? -5.419 19.582 1.874 1.00 84.44 156 SER A C 1
ATOM 1303 O O . SER A 1 156 ? -4.404 20.021 1.335 1.00 84.44 156 SER A O 1
ATOM 1305 N N . THR A 1 157 ? -5.844 18.335 1.639 1.00 82.56 157 THR A N 1
ATOM 1306 C CA . THR A 1 157 ? -5.133 17.419 0.736 1.00 82.56 157 THR A CA 1
ATOM 1307 C C . THR A 1 157 ? -5.013 17.989 -0.692 1.00 82.56 157 THR A C 1
ATOM 1309 O O . THR A 1 157 ? -6.011 18.472 -1.241 1.00 82.56 157 THR A O 1
ATOM 1312 N N . PRO A 1 158 ? -3.841 17.893 -1.359 1.00 82.88 158 PRO A N 1
ATOM 1313 C CA . PRO A 1 158 ? -3.635 18.437 -2.707 1.00 82.88 158 PRO A CA 1
ATOM 1314 C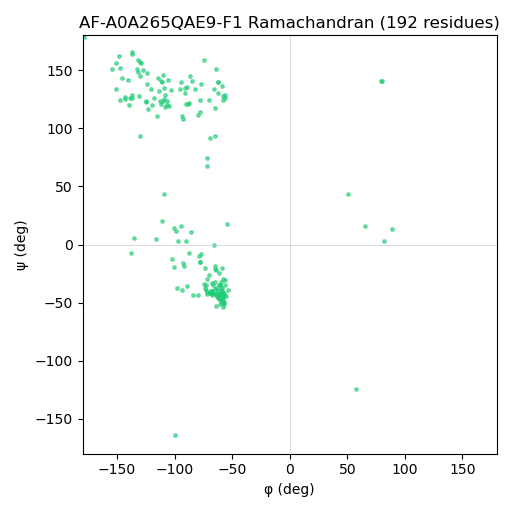 C . PRO A 1 158 ? -4.568 17.874 -3.787 1.00 82.88 158 PRO A C 1
ATOM 1316 O O . PRO A 1 158 ? -4.708 18.469 -4.853 1.00 82.88 158 PRO A O 1
ATOM 1319 N N . ILE A 1 159 ? -5.178 16.707 -3.551 1.00 83.19 159 ILE A N 1
ATOM 1320 C CA . ILE A 1 159 ? -6.142 16.098 -4.481 1.00 83.19 159 ILE A CA 1
ATOM 1321 C C . ILE A 1 159 ? -7.582 16.573 -4.261 1.00 83.19 159 ILE A C 1
ATOM 1323 O O . ILE A 1 159 ? -8.448 16.249 -5.070 1.00 83.19 159 ILE A O 1
ATOM 1327 N N . GLY A 1 160 ? -7.844 17.341 -3.202 1.00 89.19 160 GLY A N 1
ATOM 1328 C CA . GLY A 1 160 ? -9.181 17.706 -2.744 1.00 89.19 160 GLY A CA 1
ATOM 1329 C C . GLY A 1 160 ? -9.861 16.591 -1.941 1.00 89.19 160 GLY A C 1
ATOM 1330 O O . GLY A 1 160 ? -9.769 15.407 -2.277 1.00 89.19 160 GLY A O 1
ATOM 1331 N N . VAL A 1 161 ? -10.581 16.976 -0.882 1.00 91.50 161 VAL A N 1
ATOM 1332 C CA . VAL A 1 161 ? -11.191 16.032 0.071 1.00 91.50 161 VAL A CA 1
ATOM 1333 C C . VAL A 1 161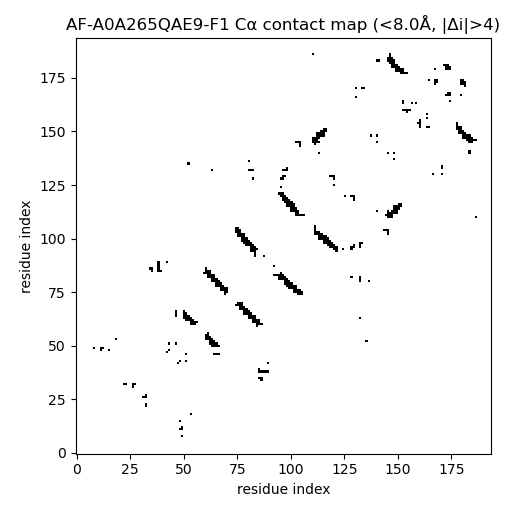 ? -12.170 15.059 -0.593 1.00 91.50 161 VAL A C 1
ATOM 1335 O O . VAL A 1 161 ? -12.168 13.878 -0.271 1.00 91.50 161 VAL A O 1
ATOM 1338 N N . GLU A 1 162 ? -12.949 15.497 -1.583 1.00 92.81 162 GLU A N 1
ATOM 1339 C CA . GLU A 1 162 ? -13.907 14.626 -2.281 1.00 92.81 162 GLU A CA 1
ATOM 1340 C C . GLU A 1 162 ? -13.221 13.523 -3.101 1.00 92.81 162 GLU A C 1
ATOM 1342 O O . GLU A 1 162 ? -13.706 12.392 -3.161 1.00 92.81 162 GLU A O 1
ATOM 1347 N N . ASN A 1 163 ? -12.056 13.809 -3.690 1.00 91.38 163 ASN A N 1
ATOM 1348 C CA . ASN A 1 163 ? -11.269 12.786 -4.378 1.00 91.38 163 ASN A CA 1
ATOM 1349 C C . ASN A 1 163 ? -10.603 11.834 -3.382 1.00 91.38 163 ASN A C 1
ATOM 1351 O O . ASN A 1 163 ? -10.526 10.639 -3.656 1.00 91.38 163 ASN A O 1
ATOM 1355 N N . LEU A 1 164 ? -10.185 12.333 -2.214 1.00 92.06 164 LEU A N 1
ATOM 1356 C CA . LEU A 1 164 ? -9.670 11.491 -1.135 1.00 92.06 164 LEU A CA 1
ATOM 1357 C C . LEU A 1 164 ? -10.754 10.544 -0.591 1.00 92.06 164 LEU A C 1
ATOM 1359 O O . LEU A 1 164 ? -10.501 9.352 -0.434 1.00 92.06 164 LEU A O 1
ATOM 1363 N N . LYS A 1 165 ? -11.987 11.030 -0.398 1.00 94.94 165 LYS A N 1
ATOM 1364 C CA . LYS A 1 165 ? -13.140 10.190 -0.030 1.00 94.94 165 LYS A CA 1
ATOM 1365 C C . LYS A 1 165 ? -13.378 9.090 -1.063 1.00 94.94 165 LYS A C 1
ATOM 1367 O O . LYS A 1 165 ? -13.444 7.918 -0.703 1.00 94.94 165 LYS A O 1
ATOM 1372 N N . LYS A 1 166 ? -13.447 9.448 -2.352 1.00 94.75 166 LYS A N 1
ATOM 1373 C CA . LYS A 1 166 ? -13.599 8.476 -3.451 1.00 94.75 166 LYS A CA 1
ATOM 1374 C C . LYS A 1 166 ? -12.459 7.463 -3.481 1.00 94.75 166 LYS A C 1
ATOM 1376 O O . LYS A 1 166 ? -12.712 6.285 -3.705 1.00 94.75 166 LYS A O 1
ATOM 1381 N N . PHE A 1 167 ? -11.223 7.900 -3.240 1.00 94.31 167 PHE A N 1
ATOM 1382 C CA . PHE A 1 167 ? -10.067 7.013 -3.163 1.00 94.31 167 PHE A CA 1
ATOM 1383 C C . PHE A 1 167 ? -10.264 5.935 -2.089 1.00 94.31 167 PHE A C 1
ATOM 1385 O O . PHE A 1 167 ? -10.151 4.752 -2.406 1.00 94.31 167 PHE A O 1
ATOM 1392 N N . TYR A 1 168 ? -10.629 6.309 -0.861 1.00 96.62 168 TYR A N 1
ATOM 1393 C CA . TYR A 1 168 ? -10.854 5.339 0.215 1.00 96.62 168 TYR A CA 1
ATOM 1394 C C . TYR A 1 168 ? -12.072 4.439 -0.042 1.00 96.62 168 TYR A C 1
ATOM 1396 O O . TYR A 1 168 ? -11.963 3.222 0.112 1.00 96.62 168 TYR A O 1
ATOM 1404 N N . ILE A 1 169 ? -13.186 4.990 -0.540 1.00 96.69 169 ILE A N 1
ATOM 1405 C CA . ILE A 1 169 ? -14.378 4.207 -0.921 1.00 96.69 169 ILE A CA 1
ATOM 1406 C C . ILE A 1 169 ? -14.027 3.155 -1.981 1.00 96.69 169 ILE A C 1
ATOM 1408 O O . ILE A 1 169 ? -14.355 1.981 -1.827 1.00 96.69 169 ILE A O 1
ATOM 1412 N N . ASN A 1 170 ? -13.284 3.539 -3.023 1.00 95.81 170 ASN A N 1
ATOM 1413 C CA . ASN A 1 170 ? -12.851 2.622 -4.084 1.00 95.81 170 ASN A CA 1
ATOM 1414 C C . ASN A 1 170 ? -11.896 1.526 -3.582 1.00 95.81 170 ASN A C 1
ATOM 1416 O O . ASN A 1 170 ? -11.712 0.515 -4.258 1.00 95.81 170 ASN A O 1
ATOM 1420 N N . ASN A 1 171 ? -11.282 1.718 -2.412 1.00 96.31 171 ASN A N 1
ATOM 1421 C CA . ASN A 1 171 ? -10.438 0.728 -1.745 1.00 96.31 171 ASN A CA 1
ATOM 1422 C C . ASN A 1 171 ? -11.182 -0.037 -0.635 1.00 96.31 171 ASN A C 1
ATOM 1424 O O . ASN A 1 171 ? -10.550 -0.774 0.118 1.00 96.31 171 ASN A O 1
ATOM 1428 N N . GLY A 1 172 ? -12.512 0.088 -0.560 1.00 96.06 172 GLY A N 1
ATOM 1429 C CA . GLY A 1 172 ? -13.373 -0.703 0.322 1.00 96.06 172 GLY A CA 1
ATOM 1430 C C . GLY A 1 172 ? -13.580 -0.125 1.721 1.00 96.06 172 GLY A C 1
ATOM 1431 O O . GLY A 1 172 ? -14.065 -0.839 2.595 1.00 96.06 172 GLY A O 1
ATOM 1432 N N . PHE A 1 173 ? -13.208 1.133 1.954 1.00 97.69 173 PHE A N 1
ATOM 1433 C CA . PHE A 1 173 ? -13.434 1.797 3.234 1.00 97.69 173 PHE A CA 1
ATOM 1434 C C . PHE A 1 173 ? -14.819 2.438 3.294 1.00 97.69 173 PHE A C 1
ATOM 1436 O O . PHE A 1 173 ? -15.305 3.019 2.321 1.00 97.69 173 PHE A O 1
ATOM 1443 N N . ASN A 1 174 ? -15.406 2.414 4.485 1.00 97.69 174 ASN A N 1
ATOM 1444 C CA . ASN A 1 174 ? -16.512 3.283 4.838 1.00 97.69 174 ASN A CA 1
ATOM 1445 C C . ASN A 1 174 ? -15.968 4.677 5.134 1.00 97.69 174 ASN A C 1
ATOM 1447 O O . ASN A 1 174 ? -14.941 4.830 5.793 1.00 97.69 174 ASN A O 1
ATOM 1451 N N . VAL A 1 175 ? -16.667 5.700 4.658 1.00 97.00 175 VAL A N 1
ATOM 1452 C CA . VAL A 1 175 ? -16.269 7.096 4.831 1.00 97.00 175 VAL A CA 1
ATOM 1453 C C . VAL A 1 175 ? -17.412 7.856 5.480 1.00 97.00 175 VAL A C 1
ATOM 1455 O O . VAL A 1 175 ? -18.521 7.887 4.947 1.00 97.00 175 VAL A O 1
ATOM 1458 N N . HIS A 1 176 ? -17.140 8.485 6.622 1.00 93.62 176 HIS A N 1
ATOM 1459 C CA . HIS A 1 176 ? -18.127 9.275 7.347 1.00 93.62 176 HIS A CA 1
ATOM 1460 C C . HIS A 1 176 ? -17.486 10.516 7.973 1.00 93.62 176 HIS A C 1
ATOM 1462 O O . HIS A 1 176 ? -16.511 10.428 8.720 1.00 93.62 176 HIS A O 1
ATOM 1468 N N . GLY A 1 177 ? -18.041 11.693 7.670 1.00 89.12 177 GLY A N 1
ATOM 1469 C CA . GLY A 1 177 ? -17.492 12.967 8.133 1.00 89.12 177 GLY A CA 1
ATOM 1470 C C . GLY A 1 177 ? -16.036 13.159 7.691 1.00 89.12 177 GLY A C 1
ATOM 1471 O O . GLY A 1 177 ? -15.733 13.098 6.499 1.00 89.12 177 GLY A O 1
ATOM 1472 N N . GLY A 1 178 ? -15.151 13.399 8.660 1.00 92.50 178 GLY A N 1
ATOM 1473 C CA . GLY A 1 178 ? -13.708 13.571 8.461 1.00 92.50 178 GLY A CA 1
ATOM 1474 C C . GLY A 1 178 ? -12.881 12.296 8.646 1.00 92.50 178 GLY A C 1
ATOM 1475 O O . GLY A 1 178 ? -11.675 12.402 8.833 1.00 92.50 178 GLY A O 1
ATOM 1476 N N . LYS A 1 179 ? -13.498 11.109 8.648 1.00 96.06 179 LYS A N 1
ATOM 1477 C CA . LYS A 1 179 ? -12.824 9.834 8.940 1.00 96.06 179 LYS A CA 1
ATOM 1478 C C . LYS A 1 179 ? -13.153 8.756 7.912 1.00 96.06 179 LYS A C 1
ATOM 1480 O O . LYS A 1 179 ? -14.185 8.815 7.234 1.00 96.06 179 LYS A O 1
ATOM 1485 N N . PHE A 1 180 ? -12.283 7.757 7.828 1.00 97.12 180 PHE A N 1
ATOM 1486 C CA . PHE A 1 180 ? -12.512 6.529 7.073 1.00 97.12 180 PHE A CA 1
ATOM 1487 C C . PHE A 1 180 ? -12.176 5.302 7.923 1.00 97.12 180 PHE A C 1
ATOM 1489 O O . PHE A 1 180 ? -11.289 5.358 8.773 1.00 97.12 180 PHE A O 1
ATOM 1496 N N . SER A 1 181 ? -12.877 4.192 7.693 1.00 97.19 181 SER A N 1
ATOM 1497 C CA . SER A 1 181 ? -12.622 2.937 8.400 1.00 97.19 181 SER A CA 1
ATOM 1498 C C . SER A 1 181 ? -12.981 1.692 7.588 1.00 97.19 181 SER A C 1
ATOM 1500 O O . SER A 1 181 ? -13.791 1.732 6.661 1.00 97.19 181 SER A O 1
ATOM 1502 N N . MET A 1 182 ? -12.355 0.566 7.921 1.00 96.44 182 MET A N 1
ATOM 1503 C CA . MET A 1 182 ? -12.622 -0.750 7.347 1.00 96.44 182 MET A CA 1
ATOM 1504 C C . MET A 1 182 ? -12.572 -1.802 8.451 1.00 96.44 182 MET A C 1
ATOM 1506 O O . MET A 1 182 ? -11.529 -2.012 9.067 1.00 96.44 182 MET A O 1
ATOM 1510 N N . VAL A 1 183 ? -13.681 -2.514 8.650 1.00 94.19 183 VAL A N 1
ATOM 1511 C CA . VAL A 1 183 ? -13.730 -3.664 9.560 1.00 94.19 183 VAL A CA 1
ATOM 1512 C C . VAL A 1 183 ? -13.101 -4.872 8.868 1.00 94.19 183 VAL A C 1
ATOM 1514 O O . VAL A 1 183 ? -13.501 -5.269 7.775 1.00 94.19 183 VAL A O 1
ATOM 1517 N N . ILE A 1 184 ? -12.094 -5.453 9.510 1.00 90.94 184 ILE A N 1
ATOM 1518 C CA . ILE A 1 184 ? -11.333 -6.616 9.042 1.00 90.94 184 ILE A CA 1
ATOM 1519 C C . ILE A 1 184 ? -11.844 -7.904 9.684 1.00 90.94 184 ILE A C 1
ATOM 1521 O O . ILE A 1 184 ? -11.879 -8.948 9.029 1.00 90.94 184 ILE A O 1
ATOM 1525 N N . ARG A 1 185 ? -12.226 -7.846 10.965 1.00 82.75 185 ARG A N 1
ATOM 1526 C CA . ARG A 1 185 ? -12.802 -8.969 11.714 1.00 82.75 185 ARG A CA 1
ATOM 1527 C C . ARG A 1 185 ? -13.878 -8.460 12.654 1.00 82.75 185 ARG A C 1
ATOM 1529 O O . ARG A 1 185 ? -13.596 -7.605 13.489 1.00 82.75 185 ARG A O 1
ATOM 1536 N N . GLU A 1 186 ? -15.066 -9.047 12.568 1.00 66.75 186 GLU A N 1
ATOM 1537 C CA . GLU A 1 186 ? -16.126 -8.788 13.539 1.00 66.75 186 GLU A CA 1
ATOM 1538 C C . GLU A 1 186 ? -15.680 -9.243 14.934 1.00 66.75 186 GLU A C 1
ATOM 1540 O O . GLU A 1 186 ? -15.194 -10.366 15.120 1.00 66.75 186 GLU A O 1
ATOM 1545 N N . LEU A 1 187 ? -15.836 -8.366 15.926 1.00 58.12 187 LEU A N 1
ATOM 1546 C CA . LEU A 1 187 ? -15.741 -8.763 17.324 1.00 58.12 187 LEU A CA 1
ATOM 1547 C C . LEU A 1 187 ? -16.908 -9.711 17.594 1.00 58.12 187 LEU A C 1
ATOM 1549 O O . LEU A 1 187 ? -18.069 -9.324 17.467 1.00 58.12 187 LEU A O 1
ATOM 1553 N N . LYS A 1 188 ? -16.613 -10.968 17.948 1.00 48.75 188 LYS A N 1
ATOM 1554 C CA . LYS A 1 188 ? -17.669 -11.861 18.426 1.00 48.75 188 LYS A CA 1
ATOM 1555 C C . LYS A 1 188 ? -18.308 -11.192 19.646 1.00 48.75 188 LYS A C 1
ATOM 1557 O O . LYS A 1 188 ? -17.561 -10.816 20.553 1.00 48.75 188 LYS A O 1
ATOM 1562 N N . PRO A 1 189 ? -19.642 -11.040 19.696 1.00 47.50 189 PRO A N 1
ATOM 1563 C CA . PRO A 1 189 ? -20.290 -10.539 20.893 1.00 47.50 189 PRO A CA 1
ATOM 1564 C C . PRO A 1 189 ? -19.896 -11.444 22.058 1.00 47.50 189 PRO A C 1
ATOM 1566 O O . PRO A 1 189 ? -19.976 -12.673 21.960 1.00 47.50 189 PRO A O 1
ATOM 1569 N N . ASN A 1 190 ? -19.423 -10.832 23.142 1.00 43.66 190 ASN A N 1
ATOM 1570 C CA . ASN A 1 190 ? -19.178 -11.528 24.392 1.00 43.66 190 ASN A CA 1
ATOM 157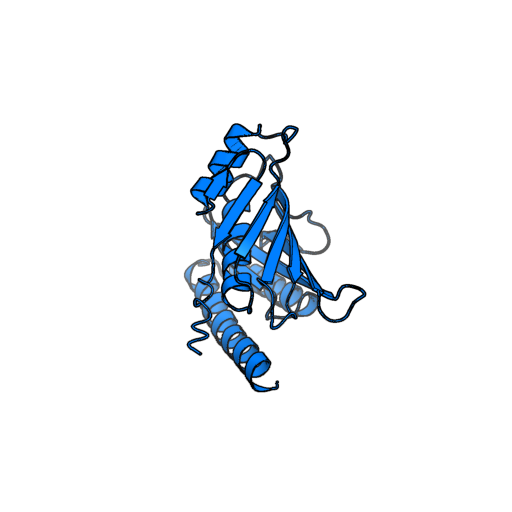1 C C . ASN A 1 190 ? -20.544 -11.997 24.903 1.00 43.66 190 ASN A C 1
ATOM 1573 O O . ASN A 1 190 ? -21.269 -11.243 25.549 1.00 43.66 190 ASN A O 1
ATOM 1577 N N . TYR A 1 191 ? -20.933 -13.230 24.580 1.00 42.66 191 TYR A N 1
ATOM 1578 C CA . TYR A 1 191 ? -22.000 -13.903 25.304 1.00 42.66 191 TYR A CA 1
ATOM 1579 C C . TYR A 1 191 ? -21.446 -14.283 26.679 1.00 42.66 191 TYR A C 1
ATOM 1581 O O . TYR A 1 191 ? -21.161 -15.446 26.942 1.00 42.66 191 TYR A O 1
ATOM 1589 N N . ASN A 1 192 ? -21.305 -13.291 27.560 1.00 44.09 192 ASN A N 1
ATOM 1590 C CA . ASN A 1 192 ? -21.488 -13.550 28.977 1.00 44.09 192 ASN A CA 1
ATOM 1591 C C . ASN A 1 192 ? -22.980 -13.835 29.136 1.00 44.09 192 ASN A C 1
ATOM 1593 O O . ASN A 1 192 ? -23.797 -12.920 29.212 1.00 44.09 192 ASN A O 1
ATOM 1597 N N . LYS A 1 193 ? -23.338 -15.115 29.046 1.00 41.03 193 LYS A N 1
ATOM 1598 C CA . LYS A 1 193 ? -24.533 -15.599 29.719 1.00 41.03 193 LYS A CA 1
ATOM 1599 C C . LYS A 1 193 ? -24.086 -15.998 31.114 1.00 41.03 193 LYS A C 1
ATOM 1601 O O . LYS A 1 193 ? -23.160 -16.798 31.242 1.00 41.03 193 LYS A O 1
ATOM 1606 N N . ASP A 1 194 ? -24.715 -15.331 32.069 1.00 41.53 194 ASP A N 1
ATOM 1607 C CA . ASP A 1 194 ? -24.691 -15.594 33.504 1.00 41.53 194 ASP A CA 1
ATOM 1608 C C . ASP A 1 194 ? -24.813 -17.088 33.848 1.00 41.53 194 ASP A C 1
ATOM 1610 O O . ASP A 1 194 ? -25.518 -17.820 33.106 1.00 41.53 194 ASP A O 1
#

Solvent-accessible surface area (backbone atoms only — not comparable to full-atom values): 11053 Å² total; per-residue (Å²): 121,71,66,62,57,54,52,54,49,54,59,30,54,59,45,50,54,54,50,54,51,52,51,58,77,74,42,87,49,66,70,62,40,51,52,35,49,53,39,46,54,53,49,33,74,74,61,40,70,76,28,59,47,76,50,76,56,95,95,41,54,30,32,33,43,50,45,81,42,77,41,102,54,99,46,32,32,38,39,38,38,36,27,41,54,42,81,55,71,80,92,77,61,80,58,44,18,42,35,39,28,41,35,44,73,72,61,97,86,53,89,24,46,30,38,45,76,45,74,48,52,41,80,94,59,70,76,56,49,58,57,52,55,48,52,51,50,52,54,53,45,69,75,53,81,39,24,32,39,37,36,71,56,58,71,82,42,94,76,38,44,70,53,53,50,51,53,42,43,77,70,68,30,49,75,57,92,58,32,38,36,35,82,72,45,83,76,75,78,82,78,80,71,130

Mean predicted aligned error: 8.35 Å

Nearest PDB structures (foldseek):
  8pty-assembly1_C  TM=7.188E-01  e=5.073E-05  Homo sapiens
  4yfj-assembly1_A  TM=7.000E-01  e=9.850E-04  Pseudomonas aeruginosa
  5jtf-assembly1_B  TM=6.470E-01  e=6.574E-03  Pseudomonas putida KT2440
  5bw0-assembly1_B  TM=5.076E-01  e=1.954E+00  Pseudomonas aeruginosa PAO1
  2ret-assembly1_G  TM=5.641E-01  e=3.141E+00  Vibrio vulnificus

Secondary structure (DSSP, 8-state):
-HHHHHHHHHHHHHHHHHHHHHHHHH---HHHHHHHHHHHHHHHHHH-GGGEEEEEETTEEEEEEEEEEE-SSTTEEEEEEEEEETTS-GGG---SEEEEEEEE---SSS--EEEEEEEEE-GGG-SSHHHHHHHHHHHHHHTSS--EEEEE--TT-TT-HHHHHHHHHHTT-EEETTEEEEESSPPPP-----

pLDDT: mean 80.36, std 15.02, range [34.72, 97.69]

Radius of gyration: 18.41 Å; Cα contacts (8 Å, |Δi|>4): 291; chains: 1; bounding box: 45×42×56 Å

Foldseek 3Di:
DVVLVVVLVVVLVVQLVVVLVVLVVLDPDPVLSVLLVVLVVVVCVVQPSSQWDWDDDPSFIKIKGWDWDQDPPRFKIKIKIFMDTSNDRPPDDHGQKIWIWMWGQDDPPDATEIETEDIDGDPVSPRCVSLVSVVVVLVVCLSGPHFKYKYFQDCPDPVGSVVVCVSLVVSPWDDDDGMIMDTSHDDDPPPPDD

Sequence (194 aa):
MFSKWKRLYMLAEERLESQGEYIRENNKDKKAYDNIMDNLNFILNQHGEHNINIYFSNNELYYIAETWRPSIGENNYTIELCTYRLEEIPIRTSPIAELSASLELNDCNKEKIAYIESIDTFREKRKGHGSQILKRFIYIVKNTSVNTIEGELFNSTPIGVENLKKFYINNGFNVHGGKFSMVIRELKPNYNKD